Protein AF-A0A0G1CGK6-F1 (afdb_monomer_lite)

Sequence (193 aa):
MLIHFENWTSTLTQSMVVNFGFPRPEYVIKAFA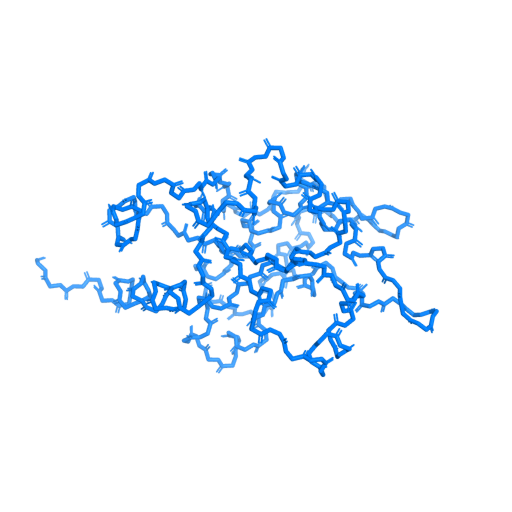HAHKRNDLPIETHPDLITIPIDDAPLRPSEWFYYGTREFYQGSELEESIRAYGLPDHANEIIRALFRFANDWSIGRQAMEAVHDNSWLITHPLQIIGGIARAQQDSRFIPDIQLNIFSSESLRKLRHAIDYTDARYLLPAREGGTIRSQIETSTNHPERM

pLDDT: mean 80.75, std 14.43, range [33.19, 96.44]

Organism: NCBI:txid1618436

Secondary structure (DSSP, 8-state):
-EEEEEE-GGG--HHHHHHTT----S--EEEEEE---TTSSSTTT-TT---EE---SPPPTT-EEE-TTS-EEEHHHHHHHHHTT---HHHHHHHHHHHHHHHHTTHHHHHHT-EETTEES-SSGGGGEESHHHHHH-GGGGGG-EEEE-SHHHHHHHTTT--TTSTTSSEEHHHHHHHHHHHHHHHS-----

Structure (mmCIF, N/CA/C/O backbone):
data_AF-A0A0G1CGK6-F1
#
_entry.id   AF-A0A0G1CGK6-F1
#
loop_
_atom_site.group_PDB
_atom_site.id
_atom_site.type_symbol
_atom_site.label_atom_id
_atom_site.label_alt_id
_atom_site.label_comp_id
_atom_site.label_asym_id
_atom_site.label_entity_id
_atom_site.label_seq_id
_atom_site.pdbx_PDB_ins_code
_atom_site.Cartn_x
_atom_site.Cartn_y
_atom_site.Cartn_z
_atom_site.occupancy
_atom_site.B_iso_or_equiv
_atom_site.auth_seq_id
_atom_site.auth_comp_id
_atom_site.auth_asym_id
_atom_site.auth_atom_id
_atom_site.pdbx_PDB_model_num
ATOM 1 N N . MET A 1 1 ? -7.027 -5.615 10.135 1.00 85.75 1 MET A N 1
ATOM 2 C CA . MET A 1 1 ? -7.579 -5.034 8.880 1.00 85.75 1 MET A CA 1
ATOM 3 C C . MET A 1 1 ? -7.760 -6.060 7.758 1.00 85.75 1 MET A C 1
ATOM 5 O O . MET A 1 1 ? -7.221 -7.158 7.847 1.00 85.75 1 MET A O 1
ATOM 9 N N . LEU A 1 2 ? -8.502 -5.703 6.701 1.00 87.44 2 LEU A N 1
ATOM 10 C CA . LEU A 1 2 ? -8.558 -6.442 5.430 1.00 87.44 2 LEU A CA 1
ATOM 11 C C . LEU A 1 2 ? -7.891 -5.639 4.308 1.00 87.44 2 LEU A C 1
ATOM 13 O O . LEU A 1 2 ? -8.125 -4.437 4.183 1.00 87.44 2 LEU A O 1
ATOM 17 N N . ILE A 1 3 ? -7.113 -6.318 3.467 1.00 89.19 3 ILE A N 1
ATOM 18 C CA . ILE A 1 3 ? -6.597 -5.793 2.201 1.00 89.19 3 ILE A CA 1
ATOM 19 C C . ILE A 1 3 ? -7.492 -6.277 1.065 1.00 89.19 3 ILE A C 1
ATOM 21 O O . ILE A 1 3 ? -7.703 -7.482 0.934 1.00 89.19 3 ILE A O 1
ATOM 25 N N . HIS A 1 4 ? -7.982 -5.359 0.236 1.00 88.88 4 HIS A N 1
ATOM 26 C CA . HIS A 1 4 ? -8.563 -5.682 -1.067 1.00 88.88 4 HIS A CA 1
ATOM 27 C C . HIS A 1 4 ? -7.715 -5.075 -2.187 1.00 88.88 4 HIS A C 1
ATOM 29 O O . HIS A 1 4 ? -6.816 -4.264 -1.944 1.00 88.88 4 HIS A O 1
ATOM 35 N N . PHE A 1 5 ? -8.016 -5.474 -3.420 1.00 90.50 5 PHE A N 1
ATOM 36 C CA . PHE A 1 5 ? -7.217 -5.133 -4.586 1.00 90.50 5 PHE A CA 1
ATOM 37 C C . PHE A 1 5 ? -8.074 -4.546 -5.697 1.00 90.50 5 PHE A C 1
ATOM 39 O O . PHE A 1 5 ? -9.188 -5.002 -5.964 1.00 90.50 5 PHE A O 1
ATOM 46 N N . GLU A 1 6 ? -7.510 -3.556 -6.377 1.00 90.56 6 GLU A N 1
ATOM 47 C CA . GLU A 1 6 ? -8.150 -2.882 -7.493 1.00 90.56 6 GLU A CA 1
ATOM 48 C C . GLU A 1 6 ? -7.288 -2.942 -8.747 1.00 90.56 6 GLU A C 1
ATOM 50 O O . GLU A 1 6 ? -6.075 -2.718 -8.693 1.00 90.56 6 GLU A O 1
ATOM 55 N N . ASN A 1 7 ? -7.924 -3.164 -9.896 1.00 89.44 7 ASN A N 1
ATOM 56 C CA . ASN A 1 7 ? -7.271 -3.076 -11.194 1.00 89.44 7 ASN A CA 1
ATOM 57 C C . ASN A 1 7 ? -7.324 -1.634 -11.724 1.00 89.44 7 ASN A C 1
ATOM 59 O O . ASN A 1 7 ? -8.390 -1.114 -12.066 1.00 89.44 7 ASN A O 1
ATOM 63 N N . TRP A 1 8 ? -6.153 -1.002 -11.818 1.00 88.44 8 TRP A N 1
ATOM 64 C CA . TRP A 1 8 ? -5.966 0.375 -12.288 1.00 88.44 8 TRP A CA 1
ATOM 65 C C . TRP A 1 8 ? -5.369 0.461 -13.695 1.00 88.44 8 TRP A C 1
ATOM 67 O O . TRP A 1 8 ? -5.192 1.561 -14.218 1.00 88.44 8 TRP A O 1
ATOM 77 N N . THR A 1 9 ? -5.103 -0.673 -14.338 1.00 85.31 9 THR A N 1
ATOM 78 C CA . THR A 1 9 ? -4.418 -0.759 -15.637 1.00 85.31 9 THR A CA 1
ATOM 79 C C . THR A 1 9 ? -5.040 0.153 -16.698 1.00 85.31 9 THR A C 1
ATOM 81 O O . THR A 1 9 ? -4.338 0.919 -17.350 1.00 85.31 9 THR A O 1
ATOM 84 N N . SER A 1 10 ? -6.369 0.144 -16.827 1.00 80.38 10 SER A N 1
ATOM 85 C CA . SER A 1 10 ? -7.101 0.938 -17.826 1.00 80.38 10 SER A CA 1
ATOM 86 C C . SER A 1 10 ? -7.230 2.429 -17.490 1.00 80.38 10 SER A C 1
ATOM 88 O O . SER A 1 10 ? -7.735 3.199 -18.305 1.00 80.38 10 SER A O 1
ATOM 90 N N . THR A 1 11 ? -6.799 2.851 -16.299 1.00 78.00 11 THR A N 1
ATOM 91 C CA . THR A 1 11 ? -6.930 4.242 -15.828 1.00 78.00 11 THR A CA 1
ATOM 92 C C . THR A 1 11 ? -5.654 5.060 -15.961 1.00 78.00 11 THR A C 1
ATOM 94 O O . THR A 1 11 ? -5.688 6.279 -15.801 1.00 78.00 11 THR A O 1
ATOM 97 N N . LEU A 1 12 ? -4.528 4.411 -16.260 1.00 72.06 12 LEU A N 1
ATOM 98 C CA . LEU A 1 12 ? -3.242 5.083 -16.363 1.00 72.06 12 LEU A CA 1
ATOM 99 C C . LEU A 1 12 ? -3.054 5.687 -17.749 1.00 72.06 12 LEU A C 1
ATOM 101 O O . LEU A 1 12 ? -3.101 5.001 -18.769 1.00 72.06 12 LEU A O 1
ATOM 105 N N . THR A 1 13 ? -2.776 6.986 -17.787 1.00 68.62 13 THR A N 1
ATOM 106 C CA . THR A 1 13 ? -2.274 7.632 -18.999 1.00 68.62 13 THR A CA 1
ATOM 107 C C . THR A 1 13 ? -0.792 7.316 -19.187 1.00 68.62 13 THR A C 1
ATOM 109 O O . THR A 1 13 ? -0.063 7.042 -18.233 1.00 68.62 13 THR A O 1
ATOM 112 N N . GLN A 1 14 ? -0.291 7.444 -20.416 1.00 61.72 14 GLN A N 1
ATOM 113 C CA . GLN A 1 14 ? 1.139 7.285 -20.689 1.00 61.72 14 GLN A CA 1
ATOM 114 C C . GLN A 1 14 ? 2.011 8.276 -19.894 1.00 61.72 14 GLN A C 1
ATOM 116 O O . GLN A 1 14 ? 3.123 7.936 -19.499 1.00 61.72 14 GLN A O 1
ATOM 121 N N . SER A 1 15 ? 1.496 9.473 -19.592 1.00 57.56 15 SER A N 1
ATOM 122 C CA . SER A 1 15 ? 2.172 10.440 -18.721 1.00 57.56 15 SER A CA 1
ATOM 123 C C . SER A 1 15 ? 2.243 9.983 -17.261 1.00 57.56 15 SER A C 1
ATOM 125 O O . SER A 1 15 ? 3.267 10.187 -16.621 1.00 57.56 15 SER A O 1
ATOM 127 N N . MET A 1 16 ? 1.208 9.318 -16.738 1.00 64.88 16 MET A N 1
ATOM 128 C CA . MET A 1 16 ? 1.247 8.712 -15.403 1.00 64.88 16 MET A CA 1
ATOM 129 C C . MET A 1 16 ? 2.263 7.569 -15.348 1.00 64.88 16 MET A C 1
ATOM 131 O O . MET A 1 16 ? 3.035 7.482 -14.402 1.00 64.88 16 MET A O 1
ATOM 135 N N . VAL A 1 17 ? 2.313 6.736 -16.388 1.00 61.56 17 VAL A N 1
ATOM 136 C CA . VAL A 1 17 ? 3.284 5.637 -16.495 1.00 61.56 17 VAL A CA 1
ATOM 137 C C . VAL A 1 17 ? 4.723 6.156 -16.394 1.00 61.56 17 VAL A C 1
ATOM 139 O O . VAL A 1 17 ? 5.512 5.619 -15.626 1.00 61.56 17 VAL A O 1
ATOM 142 N N . VAL A 1 18 ? 5.043 7.249 -17.089 1.00 60.00 18 VAL A N 1
ATOM 143 C CA . VAL A 1 18 ? 6.376 7.871 -17.037 1.00 60.00 18 VAL A CA 1
ATOM 144 C C . VAL A 1 18 ? 6.636 8.563 -15.695 1.00 60.00 18 VAL A C 1
ATOM 146 O O . VAL A 1 18 ? 7.656 8.305 -15.066 1.00 60.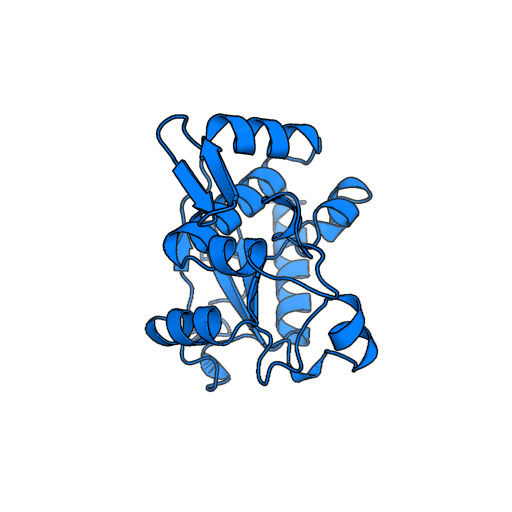00 18 VAL A O 1
ATOM 149 N N . ASN A 1 19 ? 5.709 9.398 -15.219 1.00 57.47 19 ASN A N 1
ATOM 150 C CA . ASN A 1 19 ? 5.923 10.217 -14.020 1.00 57.47 19 ASN A CA 1
ATOM 151 C C . ASN A 1 19 ? 6.002 9.401 -12.724 1.00 57.47 19 ASN A C 1
ATOM 153 O O . ASN A 1 19 ? 6.658 9.825 -11.778 1.00 57.47 19 ASN A O 1
ATOM 157 N N . PHE A 1 20 ? 5.338 8.246 -12.667 1.00 60.25 20 PHE A N 1
ATOM 158 C CA . PHE A 1 20 ? 5.403 7.341 -11.518 1.00 60.25 20 PHE A CA 1
ATOM 159 C C . PHE A 1 20 ? 6.470 6.250 -11.678 1.00 60.25 20 PHE A C 1
ATOM 161 O O . PHE A 1 20 ? 6.566 5.363 -10.832 1.00 60.25 20 PHE A O 1
ATOM 168 N N . GLY A 1 21 ? 7.271 6.303 -12.751 1.00 53.44 21 GLY A N 1
ATOM 169 C CA . GLY A 1 21 ? 8.334 5.335 -13.004 1.00 53.44 21 GLY A CA 1
ATOM 170 C C . GLY A 1 21 ? 7.815 3.919 -13.256 1.00 53.44 21 GLY A C 1
ATOM 171 O O . GLY A 1 21 ? 8.525 2.958 -12.983 1.00 53.44 21 GLY A O 1
ATOM 172 N N . PHE A 1 22 ? 6.584 3.769 -13.755 1.00 62.25 22 PHE A N 1
ATOM 173 C CA . PHE A 1 22 ? 6.032 2.476 -14.137 1.00 62.25 22 PHE A CA 1
ATOM 174 C C . PHE A 1 22 ? 6.642 2.060 -15.490 1.00 62.25 22 PHE A C 1
ATOM 176 O O . PHE A 1 22 ? 6.341 2.674 -16.515 1.00 62.25 22 PHE A O 1
ATOM 183 N N . PRO A 1 23 ? 7.486 1.020 -15.573 1.00 55.19 23 PRO A N 1
ATOM 184 C CA . PRO A 1 23 ? 8.021 0.568 -16.853 1.00 55.19 23 PRO A CA 1
ATOM 185 C C . PRO A 1 23 ? 6.928 -0.185 -17.624 1.00 55.19 23 PRO A C 1
ATOM 187 O O . PRO A 1 23 ? 6.826 -1.395 -17.489 1.00 55.19 23 PRO A O 1
ATOM 190 N N . ARG A 1 24 ? 6.061 0.533 -18.363 1.00 60.59 24 ARG A N 1
ATOM 191 C CA . ARG A 1 24 ? 4.926 -0.001 -19.163 1.00 60.59 24 ARG A CA 1
ATOM 192 C C . ARG A 1 24 ? 4.349 -1.335 -18.637 1.00 60.59 24 ARG A C 1
ATOM 194 O O . ARG A 1 24 ? 4.358 -2.326 -19.370 1.00 60.59 24 ARG A O 1
ATOM 201 N N . PRO A 1 25 ? 3.896 -1.401 -17.377 1.00 62.94 25 PRO A N 1
ATOM 202 C CA . PRO A 1 25 ? 3.436 -2.659 -16.822 1.00 62.94 25 PRO A CA 1
ATOM 203 C C . PRO A 1 25 ? 2.116 -3.054 -17.49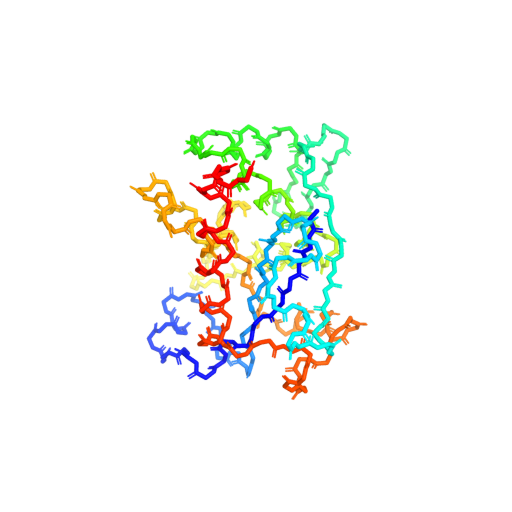1 1.00 62.94 25 PRO A C 1
ATOM 205 O O . PRO A 1 25 ? 1.221 -2.225 -17.655 1.00 62.94 25 PRO A O 1
ATOM 208 N N . GLU A 1 26 ? 1.997 -4.325 -17.875 1.00 70.06 26 GLU A N 1
ATOM 209 C CA . GLU A 1 26 ? 0.756 -4.882 -18.433 1.00 70.06 26 GLU A CA 1
ATOM 210 C C . GLU A 1 26 ? -0.401 -4.814 -17.430 1.00 70.06 26 GLU A C 1
ATOM 212 O O . GLU A 1 26 ? -1.557 -4.769 -17.837 1.00 70.06 26 GLU A O 1
ATOM 217 N N . TYR A 1 27 ? -0.081 -4.769 -16.130 1.00 79.75 27 TYR A N 1
ATOM 218 C CA . TYR A 1 27 ? -1.037 -4.627 -15.041 1.00 79.75 27 TYR A CA 1
ATOM 219 C C . TYR A 1 27 ? -0.542 -3.638 -13.991 1.00 79.75 27 TYR A C 1
ATOM 221 O O . TYR A 1 27 ? 0.610 -3.699 -13.562 1.00 79.75 27 TYR A O 1
ATOM 229 N N . VAL A 1 28 ? -1.439 -2.777 -13.512 1.00 86.38 28 VAL A N 1
ATOM 230 C CA . VAL A 1 28 ? -1.215 -1.996 -12.290 1.00 86.38 28 VAL A CA 1
ATOM 231 C C . VAL A 1 28 ? -2.321 -2.299 -11.310 1.00 86.38 28 VAL A C 1
ATOM 233 O O . VAL A 1 28 ? -3.478 -1.932 -11.521 1.00 86.38 28 VAL A O 1
ATOM 236 N N . ILE A 1 29 ? -1.940 -2.982 -10.237 1.00 89.25 29 ILE A N 1
ATOM 237 C CA . ILE A 1 29 ? -2.833 -3.347 -9.151 1.00 89.25 29 ILE A CA 1
ATOM 238 C C . ILE A 1 29 ? -2.547 -2.426 -7.975 1.00 89.25 29 ILE A C 1
ATOM 240 O O . ILE A 1 29 ? -1.390 -2.155 -7.652 1.00 89.25 29 ILE A O 1
ATOM 244 N N . LYS A 1 30 ? -3.596 -1.932 -7.328 1.00 91.81 30 LYS A N 1
ATOM 245 C CA . LYS A 1 30 ? -3.469 -1.191 -6.074 1.00 91.81 30 LYS A CA 1
ATOM 246 C C . LYS A 1 30 ? -4.074 -1.995 -4.941 1.00 91.81 30 LYS A C 1
ATOM 248 O O . LYS A 1 30 ? -5.158 -2.548 -5.102 1.00 91.81 30 LYS A O 1
ATOM 253 N N . ALA A 1 31 ? -3.368 -2.054 -3.822 1.00 92.38 31 ALA A N 1
ATOM 254 C CA . ALA A 1 31 ? -3.858 -2.658 -2.594 1.00 92.38 31 ALA A CA 1
ATOM 255 C C . ALA A 1 31 ? -4.310 -1.565 -1.622 1.00 92.38 31 ALA A C 1
ATOM 257 O O . ALA A 1 31 ? -3.583 -0.593 -1.394 1.00 92.38 31 ALA A O 1
ATOM 258 N N . PHE A 1 32 ? -5.491 -1.756 -1.043 1.00 92.12 32 PHE A N 1
ATOM 259 C CA . PHE A 1 32 ? -6.119 -0.833 -0.102 1.00 92.12 32 PHE A CA 1
ATOM 260 C C . PHE A 1 32 ? -6.483 -1.572 1.183 1.00 92.12 32 PHE A C 1
ATOM 262 O O . PHE A 1 32 ? -7.049 -2.668 1.133 1.00 92.12 32 PHE A O 1
ATOM 269 N N . ALA A 1 33 ? -6.184 -0.963 2.331 1.00 90.38 33 ALA A N 1
ATOM 270 C CA . ALA A 1 33 ? -6.542 -1.499 3.639 1.00 90.38 33 ALA A CA 1
ATOM 271 C C . ALA A 1 33 ? -7.804 -0.824 4.182 1.00 90.38 33 ALA A C 1
ATOM 273 O O . ALA A 1 33 ? -7.988 0.380 4.023 1.00 90.38 33 ALA A O 1
ATOM 274 N N . HIS A 1 34 ? -8.662 -1.594 4.846 1.00 83.75 34 HIS A N 1
ATOM 275 C CA . HIS A 1 34 ? -9.841 -1.070 5.529 1.00 83.75 34 HIS A CA 1
ATOM 276 C C . HIS A 1 34 ? -10.105 -1.819 6.839 1.00 83.75 34 HIS A C 1
ATOM 278 O O . HIS A 1 34 ? -9.746 -2.994 7.009 1.00 83.75 34 HIS A O 1
ATOM 284 N N . ALA A 1 35 ? -10.713 -1.103 7.788 1.00 71.62 35 ALA A N 1
ATOM 285 C CA . ALA A 1 35 ? -11.076 -1.639 9.089 1.00 71.62 35 ALA A CA 1
ATOM 286 C C . ALA A 1 35 ? -12.083 -2.784 8.932 1.00 71.62 35 ALA A C 1
ATOM 288 O O . ALA A 1 35 ? -12.976 -2.756 8.085 1.00 71.62 35 ALA A O 1
ATOM 289 N N . HIS A 1 36 ? -11.919 -3.816 9.756 1.00 61.28 36 HIS A N 1
ATOM 290 C CA . HIS A 1 36 ? -12.671 -5.062 9.671 1.00 61.28 36 HIS A CA 1
ATOM 291 C C . HIS A 1 36 ? -14.079 -4.883 10.261 1.00 61.28 36 HIS A C 1
ATOM 293 O O . HIS A 1 36 ? -14.424 -5.471 11.279 1.00 61.28 36 HIS A O 1
ATOM 299 N N . LYS A 1 37 ? -14.930 -4.091 9.611 1.00 55.38 37 LYS A N 1
ATOM 300 C CA . LYS A 1 37 ? -16.375 -4.256 9.739 1.00 55.38 37 LYS A CA 1
ATOM 301 C C . LYS A 1 37 ? -16.816 -5.028 8.514 1.00 55.38 37 LYS A C 1
ATOM 303 O O . LYS A 1 37 ? -17.091 -4.467 7.466 1.00 55.38 37 LYS A O 1
ATOM 308 N N . ARG A 1 38 ? -16.842 -6.354 8.653 1.00 44.50 38 ARG A N 1
ATOM 309 C CA . ARG A 1 38 ? -17.265 -7.309 7.612 1.00 44.50 38 ARG A CA 1
ATOM 310 C C . ARG A 1 38 ? -18.657 -6.992 7.021 1.00 44.50 38 ARG A C 1
ATOM 312 O O . ARG A 1 38 ? -18.989 -7.544 5.984 1.00 44.50 38 ARG A O 1
ATOM 319 N N . ASN A 1 39 ? -19.413 -6.098 7.668 1.00 46.72 39 ASN A N 1
ATOM 320 C CA . ASN A 1 39 ? -20.772 -5.691 7.322 1.00 46.72 39 ASN A CA 1
ATOM 321 C C . ASN A 1 39 ? -20.873 -4.289 6.686 1.00 46.72 39 ASN A C 1
ATOM 323 O O . ASN A 1 39 ? -21.963 -3.903 6.283 1.00 46.72 39 ASN A O 1
ATOM 327 N N . ASP A 1 40 ? -19.779 -3.530 6.560 1.00 48.75 40 ASP A N 1
ATOM 328 C CA . ASP A 1 40 ? -19.826 -2.186 5.968 1.00 48.75 40 ASP A CA 1
ATOM 329 C C . ASP A 1 40 ? -19.416 -2.241 4.484 1.00 48.75 40 ASP A C 1
ATOM 331 O O . ASP A 1 40 ? -18.355 -1.758 4.111 1.00 48.75 40 ASP A O 1
ATOM 335 N N . LEU A 1 41 ? -20.306 -2.829 3.664 1.00 53.00 41 LEU A N 1
ATOM 336 C CA . LEU A 1 41 ? -20.797 -2.306 2.366 1.00 53.00 41 LEU A CA 1
ATOM 337 C C . LEU A 1 41 ? -20.196 -2.646 0.964 1.00 53.00 41 LEU A C 1
ATOM 339 O O . LEU A 1 41 ? -20.800 -2.173 0.004 1.00 53.00 41 LEU A O 1
ATOM 343 N N . PRO A 1 42 ? -19.164 -3.500 0.731 1.00 51.06 42 PRO A N 1
ATOM 344 C CA . PRO A 1 42 ? -18.911 -3.981 -0.654 1.00 51.06 42 PRO A CA 1
ATOM 345 C C . PRO A 1 42 ? -18.640 -5.480 -0.846 1.00 51.06 42 PRO A C 1
ATOM 347 O O . PRO A 1 42 ? -18.753 -5.979 -1.963 1.00 51.06 42 PRO A O 1
ATOM 350 N N . ILE A 1 43 ? -18.282 -6.227 0.204 1.00 53.38 43 ILE A N 1
ATOM 351 C CA . ILE A 1 43 ? -18.000 -7.673 0.073 1.00 53.38 43 ILE A CA 1
ATOM 352 C C . ILE A 1 43 ? -19.297 -8.454 -0.199 1.00 53.38 43 ILE A C 1
ATOM 354 O O . ILE A 1 43 ? -19.275 -9.487 -0.857 1.00 53.38 43 ILE A O 1
ATOM 358 N N . GLU A 1 44 ? -20.449 -7.943 0.244 1.00 53.25 44 GLU A N 1
ATOM 359 C CA . GLU A 1 44 ? -21.745 -8.571 -0.041 1.00 53.25 44 GLU A CA 1
ATOM 360 C C . GLU A 1 44 ? -22.160 -8.442 -1.517 1.00 53.25 44 GLU A C 1
ATOM 362 O O . GLU A 1 44 ? -22.771 -9.364 -2.055 1.00 53.25 44 GLU A O 1
ATOM 367 N N . THR A 1 45 ? -21.811 -7.340 -2.198 1.00 61.12 45 THR A N 1
ATOM 368 C CA . THR A 1 45 ? -22.105 -7.145 -3.633 1.00 61.12 45 THR A CA 1
ATOM 369 C C . THR A 1 45 ? -21.058 -7.778 -4.546 1.00 61.12 45 THR A C 1
ATOM 371 O O . THR A 1 45 ? -21.362 -8.084 -5.699 1.00 61.12 45 THR A O 1
ATOM 374 N N . HIS A 1 46 ? -19.853 -8.031 -4.028 1.00 70.12 46 HIS A N 1
ATOM 375 C CA . HIS A 1 46 ? -18.786 -8.768 -4.704 1.00 70.12 46 HIS A CA 1
ATOM 376 C C . HIS A 1 46 ? -18.374 -9.985 -3.866 1.00 70.12 46 HIS A C 1
ATOM 378 O O . HIS A 1 46 ? -17.291 -9.984 -3.277 1.00 70.12 46 HIS A O 1
ATOM 384 N N . PRO A 1 47 ? -19.210 -11.039 -3.809 1.00 66.75 47 PRO A N 1
ATOM 385 C CA . PRO A 1 47 ? -18.951 -12.212 -2.970 1.00 66.75 47 PRO A CA 1
ATOM 386 C C . PRO A 1 47 ? -17.675 -12.969 -3.365 1.00 66.75 47 PRO A C 1
ATOM 388 O O . PRO A 1 47 ? -17.095 -13.670 -2.539 1.00 66.75 47 PRO A O 1
ATOM 391 N N . ASP A 1 48 ? -17.228 -12.800 -4.611 1.00 74.88 48 ASP A N 1
ATOM 392 C CA . ASP A 1 48 ? -15.997 -13.392 -5.132 1.00 74.88 48 ASP A CA 1
ATOM 393 C C . ASP A 1 48 ? -14.753 -12.516 -4.876 1.00 74.88 48 ASP A C 1
ATOM 395 O O . ASP A 1 48 ? -13.639 -12.939 -5.184 1.00 74.88 48 ASP A O 1
ATOM 399 N N . LEU A 1 49 ? -14.897 -11.308 -4.309 1.00 77.88 49 LEU A N 1
ATOM 400 C CA . LEU A 1 49 ? -13.764 -10.419 -4.052 1.00 77.88 49 LEU A CA 1
ATOM 401 C C . LEU A 1 49 ? -12.819 -11.048 -3.025 1.00 77.88 49 LEU A C 1
ATOM 403 O O . LEU A 1 49 ? -13.180 -11.278 -1.867 1.00 77.88 49 LEU A O 1
ATOM 407 N N . ILE A 1 50 ? -11.571 -11.271 -3.429 1.00 81.81 50 ILE A N 1
ATOM 408 C CA . ILE A 1 50 ? -10.564 -11.812 -2.522 1.00 81.81 50 ILE A CA 1
ATOM 409 C C . ILE A 1 50 ? -10.058 -10.703 -1.603 1.00 81.81 50 ILE A C 1
ATOM 411 O O . ILE A 1 50 ? -9.625 -9.638 -2.049 1.00 81.81 50 ILE A O 1
ATOM 415 N N . THR A 1 51 ? -10.073 -10.988 -0.303 1.00 85.44 51 THR A N 1
ATOM 416 C CA . THR A 1 51 ? -9.492 -10.125 0.726 1.00 85.44 51 THR A CA 1
ATOM 417 C C . THR A 1 51 ? -8.451 -10.883 1.536 1.00 85.44 51 THR A C 1
ATOM 419 O O . THR A 1 51 ? -8.563 -12.093 1.741 1.00 85.44 51 THR A O 1
ATOM 422 N N . ILE A 1 52 ? -7.419 -10.173 1.991 1.00 87.19 52 ILE A N 1
ATOM 423 C CA . ILE A 1 52 ? -6.340 -10.744 2.803 1.00 87.19 52 ILE A CA 1
ATOM 424 C C . ILE A 1 52 ? -6.363 -10.084 4.185 1.00 87.19 52 ILE A C 1
ATOM 426 O O . ILE A 1 52 ? -6.212 -8.862 4.267 1.00 87.19 52 ILE A O 1
ATOM 430 N N . PRO A 1 53 ? -6.551 -10.846 5.278 1.00 88.88 53 PRO A N 1
ATOM 431 C CA . PRO A 1 53 ? -6.466 -10.295 6.622 1.00 88.88 53 PRO A CA 1
ATOM 432 C C . PRO A 1 53 ? -5.015 -9.955 6.963 1.00 88.88 53 PRO A C 1
ATOM 434 O O . PRO A 1 53 ? -4.114 -10.764 6.753 1.00 88.88 53 PRO A O 1
ATOM 437 N N . ILE A 1 54 ? -4.801 -8.759 7.506 1.00 91.00 54 ILE A N 1
ATOM 438 C CA . ILE A 1 54 ? -3.492 -8.257 7.929 1.00 91.00 54 ILE A CA 1
ATOM 439 C C . ILE A 1 54 ? -3.639 -7.526 9.265 1.00 91.00 54 ILE A C 1
ATOM 441 O O . ILE A 1 54 ? -4.639 -6.847 9.501 1.00 91.00 54 ILE A O 1
ATOM 445 N N . ASP A 1 55 ? -2.641 -7.666 10.133 1.00 91.19 55 ASP A N 1
ATOM 446 C CA . ASP A 1 55 ? -2.554 -6.951 11.407 1.00 91.19 55 ASP A CA 1
ATOM 447 C C . ASP A 1 55 ? -2.300 -5.446 11.195 1.00 91.19 55 ASP A C 1
ATOM 449 O O . ASP A 1 55 ? -1.431 -5.048 10.418 1.00 91.19 55 ASP A O 1
ATOM 453 N N . ASP A 1 56 ? -3.034 -4.607 11.914 1.00 91.75 56 ASP A N 1
ATOM 454 C CA . ASP A 1 56 ? -2.970 -3.142 11.909 1.00 91.75 56 ASP A CA 1
ATOM 455 C C . ASP A 1 56 ? -2.452 -2.548 13.232 1.00 91.75 56 ASP A C 1
ATOM 457 O O . ASP A 1 56 ? -2.304 -1.328 13.356 1.00 91.75 56 ASP A O 1
ATOM 461 N N . ALA A 1 57 ? -2.087 -3.401 14.199 1.00 94.69 57 ALA A N 1
ATOM 462 C CA . ALA A 1 57 ? -1.476 -2.981 15.457 1.00 94.69 57 ALA A CA 1
ATOM 463 C C . ALA A 1 57 ? -0.168 -2.194 15.228 1.00 94.69 57 ALA A C 1
ATOM 465 O O . ALA A 1 57 ? 0.500 -2.409 14.210 1.00 94.69 57 ALA A O 1
ATOM 466 N N . PRO A 1 58 ? 0.255 -1.323 16.166 1.00 96.44 58 PRO A N 1
ATOM 467 C CA . PRO A 1 58 ? 1.541 -0.627 16.084 1.00 96.44 58 PRO A CA 1
ATOM 468 C C . PRO A 1 58 ? 2.710 -1.560 15.749 1.00 96.44 58 PRO A C 1
ATOM 470 O O . PRO A 1 58 ? 2.751 -2.700 16.222 1.00 96.44 58 PRO A O 1
ATOM 473 N N . LEU A 1 59 ? 3.655 -1.088 14.931 1.00 95.88 59 LEU A N 1
ATOM 474 C CA . LEU A 1 59 ? 4.812 -1.902 14.556 1.00 95.88 59 LEU A CA 1
ATOM 475 C C . LEU A 1 59 ? 5.712 -2.130 15.775 1.00 95.88 59 LEU A C 1
ATOM 477 O O . LEU A 1 59 ? 6.053 -1.204 16.516 1.00 95.88 59 LEU A O 1
ATOM 481 N N . ARG A 1 60 ? 6.094 -3.386 16.000 1.00 94.12 60 ARG A N 1
ATOM 482 C CA . ARG A 1 60 ? 6.872 -3.784 17.176 1.00 94.12 60 ARG A CA 1
ATOM 483 C C . ARG A 1 60 ? 8.371 -3.608 16.930 1.00 94.12 60 ARG A C 1
ATOM 485 O O . ARG A 1 60 ? 8.833 -3.848 15.817 1.00 94.12 60 ARG A O 1
ATOM 492 N N . PRO A 1 61 ? 9.175 -3.346 17.975 1.00 94.06 61 PRO A N 1
ATOM 493 C CA . PRO A 1 61 ? 10.636 -3.340 17.857 1.00 94.06 61 PRO A CA 1
ATOM 494 C C . PRO A 1 61 ? 11.221 -4.673 17.362 1.00 94.06 61 PRO A C 1
ATOM 496 O O . PRO A 1 61 ? 12.321 -4.711 16.827 1.00 94.06 61 PRO A O 1
ATOM 499 N N . SER A 1 62 ? 10.512 -5.787 17.550 1.00 94.00 62 SER A N 1
ATOM 500 C CA . SER A 1 62 ? 10.934 -7.099 17.050 1.00 94.00 62 SER A CA 1
ATOM 501 C C . SER A 1 62 ? 10.659 -7.314 15.559 1.00 94.00 62 SER A C 1
ATOM 503 O O . SER A 1 62 ? 11.140 -8.297 15.001 1.00 94.00 62 SER A O 1
ATOM 505 N N . GLU A 1 63 ? 9.844 -6.465 14.926 1.00 92.94 63 GLU A N 1
ATOM 506 C CA . GLU A 1 63 ? 9.554 -6.547 13.493 1.00 92.94 63 GLU A CA 1
ATOM 507 C C . GLU A 1 63 ? 10.697 -5.907 12.697 1.00 92.94 63 GLU A C 1
ATOM 509 O O . GLU A 1 63 ? 11.164 -4.818 13.030 1.00 92.94 63 GLU A O 1
ATOM 514 N N . TRP A 1 64 ? 11.135 -6.591 11.639 1.00 91.06 64 TRP A N 1
ATOM 515 C CA . TRP A 1 64 ? 12.196 -6.130 10.746 1.00 91.06 64 TRP A CA 1
ATOM 516 C C . TRP A 1 64 ? 11.690 -6.092 9.312 1.00 91.06 64 TRP A C 1
ATOM 518 O O . TRP A 1 64 ? 11.146 -7.075 8.803 1.00 91.06 64 TRP A O 1
ATOM 528 N N . PHE A 1 65 ? 11.910 -4.956 8.662 1.00 90.69 65 PHE A N 1
ATOM 529 C CA . PHE A 1 65 ? 11.505 -4.705 7.288 1.00 90.69 65 PHE A CA 1
ATOM 530 C C . PHE A 1 65 ? 12.748 -4.677 6.409 1.00 90.69 65 PHE A C 1
ATOM 532 O O . PHE A 1 65 ? 13.599 -3.793 6.540 1.00 90.69 65 PHE A O 1
ATOM 539 N N . TYR A 1 66 ? 12.874 -5.683 5.545 1.00 87.06 66 TYR A N 1
ATOM 540 C CA . TYR A 1 66 ? 14.086 -5.918 4.766 1.00 87.06 66 TYR A CA 1
ATOM 541 C C . TYR A 1 66 ? 13.934 -5.423 3.328 1.00 87.06 66 TYR A C 1
ATOM 543 O O . TYR A 1 66 ? 13.152 -5.971 2.548 1.00 87.06 66 TYR A O 1
ATOM 551 N N . TYR A 1 67 ? 14.747 -4.437 2.948 1.00 86.81 67 TYR A N 1
ATOM 552 C CA . TYR A 1 67 ? 14.729 -3.830 1.615 1.00 86.81 67 TYR A CA 1
ATOM 553 C C . TYR A 1 67 ? 15.989 -4.165 0.809 1.00 86.81 67 TYR A C 1
ATOM 555 O O . TYR A 1 67 ? 16.540 -3.331 0.089 1.00 86.81 67 TYR A O 1
ATOM 563 N N . GLY A 1 68 ? 16.443 -5.418 0.917 1.00 80.19 68 GLY A N 1
ATOM 564 C CA . GLY A 1 68 ? 17.535 -5.934 0.098 1.00 80.19 68 GLY A CA 1
ATOM 565 C C . GLY A 1 68 ? 18.904 -5.427 0.540 1.00 80.19 68 GLY A C 1
ATOM 566 O O . GLY A 1 68 ? 19.230 -5.399 1.724 1.00 80.19 68 GLY A O 1
ATOM 567 N N . THR A 1 69 ? 19.726 -5.038 -0.432 1.00 77.44 69 THR A N 1
ATOM 568 C CA . THR A 1 69 ? 21.092 -4.540 -0.197 1.00 77.44 69 THR A CA 1
ATOM 569 C C . THR A 1 69 ? 21.140 -3.083 0.254 1.00 77.44 69 THR A C 1
ATOM 571 O O . THR A 1 69 ? 22.230 -2.558 0.457 1.00 77.44 69 THR A O 1
ATOM 574 N N . ARG A 1 70 ? 19.988 -2.406 0.340 1.00 77.00 70 ARG A N 1
ATOM 575 C CA . ARG A 1 70 ? 19.930 -0.980 0.655 1.00 77.00 70 ARG A CA 1
ATOM 576 C C . ARG A 1 70 ? 19.958 -0.743 2.152 1.00 77.00 70 ARG A C 1
ATOM 578 O O . ARG A 1 70 ? 20.897 -0.137 2.651 1.00 77.00 70 ARG A O 1
ATOM 585 N N . GLU A 1 71 ? 18.928 -1.212 2.844 1.00 81.50 71 GLU A N 1
ATOM 586 C CA . GLU A 1 71 ? 18.717 -0.891 4.250 1.00 81.50 71 GLU A CA 1
ATOM 587 C C . GLU A 1 71 ? 17.722 -1.867 4.885 1.00 81.50 71 GLU A C 1
ATOM 589 O O . GLU A 1 71 ? 16.929 -2.531 4.202 1.00 81.50 71 GLU A O 1
ATOM 594 N N . PHE A 1 72 ? 17.772 -1.946 6.206 1.00 88.12 72 PHE A N 1
ATOM 595 C CA . PHE A 1 72 ? 16.784 -2.615 7.034 1.00 88.12 72 PHE A CA 1
ATOM 596 C C . PHE A 1 72 ? 16.205 -1.582 7.989 1.00 88.12 72 PHE A C 1
ATOM 598 O O . PHE A 1 72 ? 16.934 -0.732 8.487 1.00 88.12 72 PHE A O 1
ATOM 605 N N . TYR A 1 73 ? 14.905 -1.671 8.237 1.00 91.50 73 TYR A N 1
ATOM 606 C CA . TYR A 1 73 ? 14.231 -0.789 9.180 1.00 91.50 73 TYR A CA 1
ATOM 607 C C . TYR A 1 73 ? 13.636 -1.625 10.298 1.00 91.50 73 TYR A C 1
ATOM 609 O O . TYR A 1 73 ? 12.968 -2.638 10.049 1.00 91.50 73 TYR A O 1
ATOM 617 N N . GLN A 1 74 ? 13.869 -1.193 11.529 1.00 94.25 74 GLN A N 1
ATOM 618 C CA . GLN A 1 74 ? 13.195 -1.751 12.685 1.00 94.25 74 GLN A CA 1
ATOM 619 C C . GLN A 1 74 ? 11.760 -1.213 12.743 1.00 94.25 74 GLN A C 1
ATOM 621 O O . GLN A 1 74 ? 11.490 -0.064 12.386 1.00 94.25 74 GLN A O 1
ATOM 626 N N . GLY A 1 75 ? 10.818 -2.024 13.226 1.00 94.50 75 GLY A N 1
ATOM 627 C CA . GLY A 1 75 ? 9.415 -1.617 13.320 1.00 94.50 75 GLY A CA 1
ATOM 628 C C . GLY A 1 75 ? 9.213 -0.330 14.126 1.00 94.50 75 GLY A C 1
ATOM 629 O O . GLY A 1 75 ? 8.388 0.492 13.747 1.00 94.50 75 GLY A O 1
ATOM 630 N N . SER A 1 76 ? 10.016 -0.092 15.167 1.00 94.69 76 SER A N 1
ATOM 631 C CA . SER A 1 76 ? 9.976 1.153 15.946 1.00 94.69 76 SER A CA 1
ATOM 632 C C . SER A 1 76 ? 10.356 2.400 15.140 1.00 94.69 76 SER A C 1
ATOM 634 O O . SER A 1 76 ? 9.717 3.433 15.310 1.00 94.69 76 SER A O 1
ATOM 636 N N . GLU A 1 77 ? 11.348 2.309 14.251 1.00 94.25 77 GLU A N 1
ATOM 637 C CA . GLU A 1 77 ? 11.796 3.433 13.411 1.00 94.25 77 GLU A CA 1
ATOM 638 C C . GLU A 1 77 ? 10.722 3.800 12.379 1.00 94.25 77 GLU A C 1
ATOM 640 O O . GLU A 1 77 ? 10.418 4.975 12.149 1.00 94.25 77 GLU A O 1
ATOM 645 N N . LEU A 1 78 ? 10.091 2.783 11.784 1.00 93.81 78 LEU A N 1
ATOM 646 C CA . LEU A 1 78 ? 8.966 2.993 10.876 1.00 93.81 78 LEU A CA 1
ATOM 647 C C . LEU A 1 78 ? 7.744 3.536 11.612 1.00 93.81 78 LEU A C 1
ATOM 649 O O . LEU A 1 78 ? 7.089 4.432 11.095 1.00 93.81 78 LEU A O 1
ATOM 653 N N . GLU A 1 79 ? 7.443 3.042 12.812 1.00 96.12 79 GLU A N 1
ATOM 654 C CA . GLU A 1 79 ? 6.332 3.540 13.626 1.00 96.12 79 GLU A CA 1
ATOM 655 C C . GLU A 1 79 ? 6.522 5.016 14.002 1.00 96.12 79 GLU A C 1
ATOM 657 O O . GLU A 1 79 ? 5.572 5.795 13.918 1.00 96.12 79 GLU A O 1
ATOM 662 N N . GLU A 1 80 ? 7.741 5.427 14.361 1.00 95.31 80 GLU A N 1
ATOM 663 C CA . GLU A 1 80 ? 8.073 6.836 14.586 1.00 95.31 80 GLU A CA 1
ATOM 664 C C . GLU A 1 80 ? 7.867 7.663 13.313 1.00 95.31 80 GLU A C 1
ATOM 666 O O . GLU A 1 80 ? 7.196 8.697 13.344 1.00 95.31 80 GLU A O 1
ATOM 671 N N . SER A 1 81 ? 8.351 7.161 12.175 1.00 94.12 81 SER A N 1
ATOM 672 C CA . SER A 1 81 ? 8.203 7.835 10.884 1.00 94.12 81 SER A CA 1
ATOM 673 C C . SER A 1 81 ? 6.735 7.960 10.449 1.00 94.12 81 SER A C 1
ATOM 675 O O . SER A 1 81 ? 6.344 8.981 9.888 1.00 94.12 81 SER A O 1
ATOM 677 N N . ILE A 1 82 ? 5.901 6.952 10.729 1.00 94.31 82 ILE A N 1
ATOM 678 C CA . ILE A 1 82 ? 4.45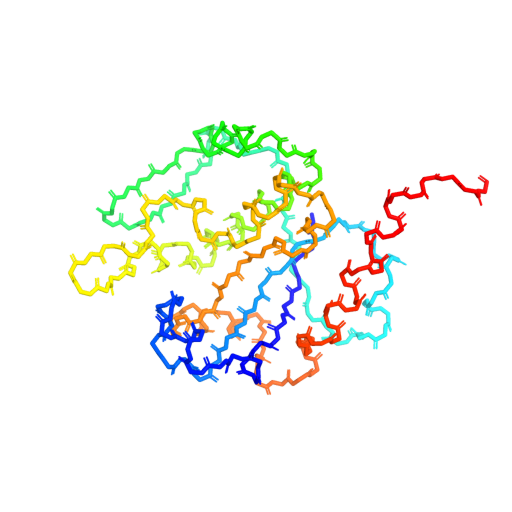1 6.988 10.484 1.00 94.31 82 ILE A CA 1
ATOM 679 C C . ILE A 1 82 ? 3.808 8.087 11.337 1.00 94.31 82 ILE A C 1
ATOM 681 O O . ILE A 1 82 ? 3.085 8.935 10.815 1.00 94.31 82 ILE A O 1
ATOM 685 N N . ARG A 1 83 ? 4.109 8.118 12.641 1.00 94.56 83 ARG A N 1
ATOM 686 C CA . ARG A 1 83 ? 3.551 9.112 13.572 1.00 94.56 83 ARG A CA 1
ATOM 687 C C . ARG A 1 83 ? 3.991 10.536 13.254 1.00 94.56 83 ARG A C 1
ATOM 689 O O . ARG A 1 83 ? 3.213 11.463 13.466 1.00 94.56 83 ARG A O 1
ATOM 696 N N . ALA A 1 84 ? 5.197 10.715 12.718 1.00 94.38 84 ALA A N 1
ATOM 697 C CA . ALA A 1 84 ? 5.725 12.022 12.335 1.00 94.38 84 ALA A CA 1
ATOM 698 C C . ALA A 1 84 ? 4.865 12.739 11.276 1.00 94.38 84 ALA A C 1
ATOM 700 O O . ALA A 1 84 ? 4.913 13.965 11.182 1.00 94.38 84 ALA A O 1
ATOM 701 N N . TYR A 1 85 ? 4.033 12.013 10.518 1.00 90.94 85 TYR A N 1
ATOM 702 C CA . TYR A 1 85 ? 3.087 12.629 9.588 1.00 90.94 85 TYR A CA 1
ATOM 703 C C . TYR A 1 85 ? 1.879 13.294 10.264 1.00 90.94 85 TYR A C 1
ATOM 705 O O . TYR A 1 85 ? 1.168 14.045 9.595 1.00 90.94 85 TYR A O 1
ATOM 713 N N . GLY A 1 86 ? 1.630 13.045 11.554 1.00 93.06 86 GLY A N 1
ATOM 714 C CA . GLY A 1 86 ? 0.522 13.663 12.290 1.00 93.06 86 GLY A CA 1
ATOM 715 C C . GLY A 1 86 ? -0.865 13.278 11.763 1.00 93.06 86 GLY A C 1
ATOM 716 O O . GLY A 1 86 ? -1.806 14.060 11.881 1.00 93.06 86 GLY A O 1
ATOM 717 N N . LEU A 1 87 ? -0.988 12.102 11.144 1.00 92.44 87 LEU A N 1
ATOM 718 C CA . LEU A 1 87 ? -2.257 11.590 10.634 1.00 92.44 87 LEU A CA 1
ATOM 719 C C . LEU A 1 87 ? -3.131 11.023 11.769 1.00 92.44 87 LEU A C 1
ATOM 721 O O . LEU A 1 87 ? -2.589 10.553 12.775 1.00 92.44 87 LEU A O 1
ATOM 725 N N . PRO A 1 88 ? -4.469 10.999 11.603 1.00 91.12 88 PRO A N 1
ATOM 726 C CA . PRO A 1 88 ? -5.371 10.318 12.531 1.00 91.12 88 PRO A CA 1
ATOM 727 C C . PRO A 1 88 ? -5.044 8.824 12.692 1.00 91.12 88 PRO A C 1
ATOM 729 O O . PRO A 1 88 ? -4.533 8.192 11.766 1.00 91.12 88 PRO A O 1
ATOM 732 N N . ASP A 1 89 ? -5.416 8.232 13.830 1.00 90.31 89 ASP A N 1
ATOM 733 C CA . ASP A 1 89 ? -5.064 6.843 14.170 1.00 90.31 89 ASP A CA 1
ATOM 734 C C . ASP A 1 89 ? -5.474 5.817 13.107 1.00 90.31 89 ASP A C 1
ATOM 736 O O . ASP A 1 89 ? -4.667 4.966 12.740 1.00 90.31 89 ASP A O 1
ATOM 740 N N . HIS A 1 90 ? -6.670 5.951 12.532 1.00 88.50 90 HIS A N 1
ATOM 741 C CA . HIS A 1 90 ? -7.146 5.038 11.490 1.00 88.50 90 HIS A CA 1
ATOM 742 C C . HIS A 1 90 ? -6.292 5.083 10.207 1.00 88.50 90 HIS A C 1
ATOM 744 O O . HIS A 1 90 ? -6.121 4.067 9.537 1.00 88.50 90 HIS A O 1
ATOM 750 N N . ALA A 1 91 ? -5.709 6.233 9.856 1.00 91.56 91 ALA A N 1
ATOM 751 C CA . ALA A 1 91 ? -4.777 6.317 8.733 1.00 91.56 91 ALA A CA 1
ATOM 752 C C . ALA A 1 91 ? -3.446 5.630 9.072 1.00 91.56 91 ALA A C 1
ATOM 754 O O . ALA A 1 91 ? -2.868 4.949 8.226 1.00 91.56 91 ALA A O 1
ATOM 755 N N . ASN A 1 92 ? -2.988 5.748 10.322 1.00 93.81 92 ASN A N 1
ATOM 756 C CA . ASN A 1 92 ? -1.799 5.040 10.795 1.00 93.81 92 ASN A CA 1
ATOM 757 C C . ASN A 1 92 ? -2.017 3.515 10.766 1.00 93.81 92 ASN A C 1
ATOM 759 O O . ASN A 1 92 ? -1.131 2.786 10.329 1.00 93.81 92 ASN A O 1
ATOM 763 N N . GLU A 1 93 ? -3.200 3.030 11.153 1.00 93.88 93 GLU A N 1
ATOM 764 C CA . GLU A 1 93 ? -3.613 1.621 11.028 1.00 93.88 93 GLU A CA 1
ATOM 765 C C . GLU A 1 93 ? -3.553 1.126 9.573 1.00 93.88 93 GLU A C 1
ATOM 767 O O . GLU A 1 93 ? -2.934 0.093 9.302 1.00 93.88 93 GLU A O 1
ATOM 772 N N . ILE A 1 94 ? -4.099 1.899 8.622 1.00 93.81 94 ILE A N 1
ATOM 773 C CA . ILE A 1 94 ? -4.021 1.601 7.179 1.00 93.81 94 ILE A CA 1
ATOM 7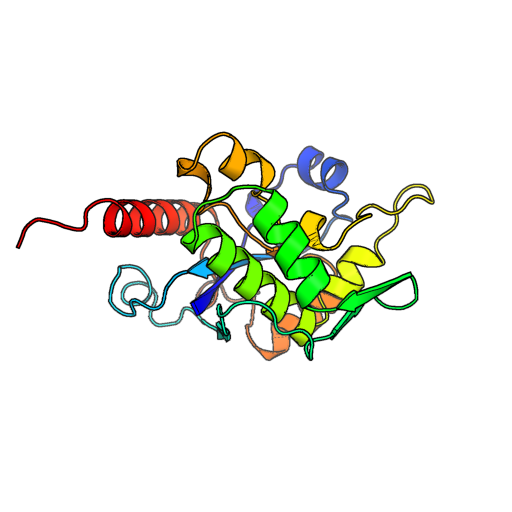74 C C . ILE A 1 94 ? -2.561 1.473 6.732 1.00 93.81 94 ILE A C 1
ATOM 776 O O . ILE A 1 94 ? -2.192 0.489 6.088 1.00 93.81 94 ILE A O 1
ATOM 780 N N . ILE A 1 95 ? -1.714 2.446 7.082 1.00 95.06 95 ILE A N 1
ATOM 781 C CA . ILE A 1 95 ? -0.303 2.459 6.675 1.00 95.06 95 ILE A CA 1
ATOM 782 C C . ILE A 1 95 ? 0.443 1.246 7.253 1.00 95.06 95 ILE A C 1
ATOM 784 O O . ILE A 1 95 ? 1.188 0.587 6.524 1.00 95.06 95 ILE A O 1
ATOM 788 N N . ARG A 1 96 ? 0.217 0.901 8.528 1.00 95.38 96 ARG A N 1
ATOM 789 C CA . ARG A 1 96 ? 0.815 -0.284 9.174 1.00 95.38 96 ARG A CA 1
ATOM 790 C C . ARG A 1 96 ? 0.414 -1.574 8.462 1.00 95.38 96 ARG A C 1
ATOM 792 O O . ARG A 1 96 ? 1.281 -2.398 8.161 1.00 95.38 96 ARG A O 1
ATOM 799 N N . ALA A 1 97 ? -0.872 -1.730 8.146 1.00 94.81 97 ALA A N 1
ATOM 800 C CA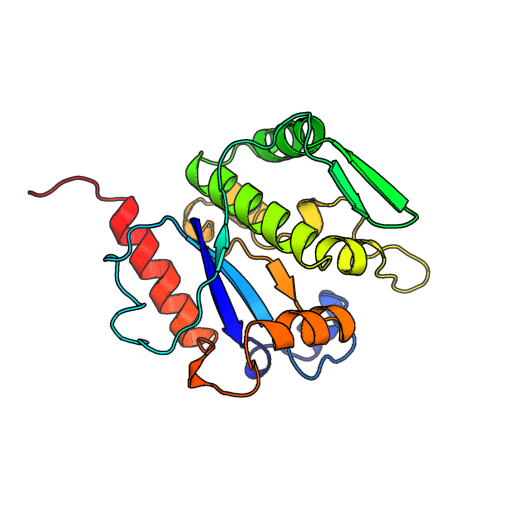 . ALA A 1 97 ? -1.367 -2.901 7.432 1.00 94.81 97 ALA A CA 1
ATOM 801 C C . ALA A 1 97 ? -0.735 -3.018 6.035 1.00 94.81 97 ALA A C 1
ATOM 803 O O . ALA A 1 97 ? -0.251 -4.084 5.650 1.00 94.81 97 ALA A O 1
ATOM 804 N N . LEU A 1 98 ? -0.658 -1.913 5.289 1.00 95.25 98 LEU A N 1
ATOM 805 C CA . LEU A 1 98 ? -0.023 -1.908 3.971 1.00 95.25 98 LEU A CA 1
ATOM 806 C C . LEU A 1 98 ? 1.477 -2.223 4.042 1.00 95.25 98 LEU A C 1
ATOM 808 O O . LEU A 1 98 ? 1.985 -2.914 3.160 1.00 95.25 98 LEU A O 1
ATOM 812 N N . PHE A 1 99 ? 2.184 -1.785 5.088 1.00 92.62 99 PHE A N 1
ATOM 813 C CA . PHE A 1 99 ? 3.589 -2.144 5.288 1.00 92.62 99 PHE A CA 1
ATOM 814 C C . PHE A 1 99 ? 3.795 -3.628 5.544 1.00 92.62 99 PHE A C 1
ATOM 816 O O . PHE A 1 99 ? 4.662 -4.235 4.913 1.00 92.62 99 PHE A O 1
ATOM 823 N N . ARG A 1 100 ? 3.012 -4.221 6.451 1.00 93.12 100 ARG A N 1
ATOM 824 C CA . ARG A 1 100 ? 3.098 -5.661 6.727 1.00 93.12 100 ARG A CA 1
ATOM 825 C C . ARG A 1 100 ? 2.806 -6.464 5.472 1.00 93.12 100 ARG A C 1
ATOM 827 O O . ARG A 1 100 ? 3.606 -7.313 5.092 1.00 93.12 100 ARG A O 1
ATOM 834 N N . PHE A 1 101 ? 1.750 -6.090 4.750 1.00 93.38 101 PHE A N 1
ATOM 835 C CA . PHE A 1 101 ? 1.445 -6.686 3.458 1.00 93.38 101 PHE A CA 1
ATOM 836 C C . PHE A 1 101 ? 2.615 -6.544 2.466 1.00 93.38 101 PHE A C 1
ATOM 838 O O . PHE A 1 101 ? 3.053 -7.524 1.866 1.00 93.38 101 PHE A O 1
ATOM 845 N N . ALA A 1 102 ? 3.184 -5.346 2.315 1.00 92.06 102 ALA A N 1
ATOM 846 C CA . ALA A 1 102 ? 4.307 -5.126 1.410 1.00 92.06 102 ALA A CA 1
ATOM 847 C C . ALA A 1 102 ? 5.546 -5.959 1.785 1.00 92.06 102 ALA A C 1
ATOM 849 O O . ALA A 1 102 ? 6.273 -6.406 0.891 1.00 92.06 102 ALA A O 1
ATOM 850 N N . ASN A 1 103 ? 5.796 -6.163 3.079 1.00 89.75 103 ASN A N 1
ATOM 851 C CA . ASN A 1 103 ? 6.926 -6.931 3.592 1.00 89.75 103 ASN A CA 1
ATOM 852 C C . ASN A 1 103 ? 6.736 -8.439 3.386 1.00 89.75 103 ASN A C 1
ATOM 854 O O . ASN A 1 103 ? 7.601 -9.080 2.787 1.00 89.75 103 ASN A O 1
ATOM 858 N N . ASP A 1 104 ? 5.583 -8.982 3.785 1.00 89.00 104 ASP A N 1
ATOM 859 C CA . ASP A 1 104 ? 5.262 -10.413 3.687 1.00 89.00 104 ASP A CA 1
ATOM 860 C C . ASP A 1 104 ? 5.320 -10.910 2.237 1.00 89.00 104 ASP A C 1
ATOM 862 O O . ASP A 1 104 ? 5.800 -12.006 1.945 1.00 89.00 104 ASP A O 1
ATOM 866 N N . TRP A 1 105 ? 4.914 -10.056 1.297 1.00 87.31 105 TRP A N 1
ATOM 867 C CA . TRP A 1 105 ? 4.928 -10.350 -0.136 1.00 87.31 105 TRP A CA 1
ATOM 868 C C . TRP A 1 105 ? 6.230 -9.918 -0.832 1.00 87.31 105 TRP A C 1
ATOM 870 O O . TRP A 1 105 ? 6.400 -10.098 -2.040 1.00 87.31 105 TRP A O 1
ATOM 880 N N . SER A 1 106 ? 7.178 -9.348 -0.082 1.00 86.44 106 SER A N 1
ATOM 881 C CA . SER A 1 106 ? 8.415 -8.726 -0.582 1.00 86.44 106 SER A CA 1
ATOM 882 C C . SER A 1 106 ? 8.191 -7.732 -1.737 1.00 86.44 106 SER A C 1
ATOM 884 O O . SER A 1 106 ? 9.046 -7.581 -2.614 1.00 86.44 106 SER A O 1
ATOM 886 N N . ILE A 1 107 ? 7.036 -7.064 -1.743 1.00 86.62 107 ILE A N 1
ATOM 887 C CA . ILE A 1 107 ? 6.700 -5.967 -2.658 1.00 86.62 107 ILE A CA 1
ATOM 888 C C . ILE A 1 107 ? 7.514 -4.733 -2.270 1.00 86.62 107 ILE A C 1
ATOM 890 O O . ILE A 1 107 ? 8.118 -4.093 -3.128 1.00 86.62 107 ILE A O 1
ATOM 894 N N . GLY A 1 108 ? 7.607 -4.450 -0.965 1.00 84.19 108 GLY A N 1
ATOM 895 C CA . GLY A 1 108 ? 8.355 -3.304 -0.447 1.00 84.19 108 GLY A CA 1
ATOM 896 C C . GLY A 1 108 ? 9.829 -3.342 -0.853 1.00 84.19 108 GLY A C 1
ATOM 897 O O . GLY A 1 108 ? 10.366 -2.340 -1.320 1.00 84.19 108 GLY A O 1
ATOM 898 N N . ARG A 1 109 ? 10.464 -4.521 -0.773 1.00 87.12 109 ARG A N 1
ATOM 899 C CA . ARG A 1 109 ? 11.841 -4.733 -1.245 1.00 87.12 109 ARG A CA 1
ATOM 900 C C . ARG A 1 109 ? 12.009 -4.347 -2.713 1.00 87.12 109 ARG A C 1
ATOM 902 O O . ARG A 1 109 ? 12.902 -3.577 -3.038 1.00 87.12 109 ARG A O 1
ATOM 909 N N . GLN A 1 110 ? 11.144 -4.859 -3.583 1.00 82.88 110 GLN A N 1
ATOM 910 C CA . GLN A 1 110 ? 11.245 -4.608 -5.022 1.00 82.88 110 GLN A CA 1
ATOM 911 C C . GLN A 1 110 ? 11.018 -3.137 -5.368 1.00 82.88 110 GLN A C 1
ATOM 913 O O . GLN A 1 110 ? 11.690 -2.605 -6.245 1.00 82.88 110 GLN A O 1
ATOM 918 N N . ALA A 1 111 ? 10.094 -2.479 -4.667 1.00 80.94 111 ALA A N 1
ATOM 919 C CA . ALA A 1 111 ? 9.843 -1.055 -4.835 1.00 80.94 111 ALA A CA 1
ATOM 920 C C . ALA A 1 111 ? 11.075 -0.220 -4.432 1.00 80.94 111 ALA A C 1
ATOM 922 O O . ALA A 1 111 ? 11.485 0.675 -5.168 1.00 80.94 111 ALA A O 1
ATOM 923 N N . MET A 1 112 ? 11.716 -0.554 -3.308 1.00 85.31 112 MET A N 1
ATOM 924 C CA . MET A 1 112 ? 12.936 0.117 -2.839 1.00 85.31 112 MET A CA 1
ATOM 925 C C . MET A 1 112 ? 14.169 -0.174 -3.710 1.00 85.31 112 MET A C 1
ATOM 927 O O . MET A 1 112 ? 15.084 0.644 -3.759 1.00 85.31 112 MET A O 1
ATOM 931 N N . GLU A 1 113 ? 14.222 -1.305 -4.411 1.00 85.75 113 GLU A N 1
ATOM 932 C CA . GLU A 1 113 ? 15.304 -1.642 -5.352 1.00 85.75 113 GLU A CA 1
ATOM 933 C C . GLU A 1 113 ? 15.097 -1.019 -6.753 1.00 85.75 113 GLU A C 1
ATOM 935 O O . GLU A 1 113 ? 15.953 -1.167 -7.626 1.00 85.75 113 GLU A O 1
ATOM 940 N N . ALA A 1 114 ? 13.993 -0.300 -6.992 1.00 80.12 114 ALA A N 1
ATOM 941 C CA . ALA A 1 114 ? 13.705 0.301 -8.291 1.00 80.12 114 ALA A CA 1
ATOM 942 C C . ALA A 1 114 ? 14.583 1.538 -8.578 1.00 80.12 114 ALA A C 1
ATOM 944 O O . ALA A 1 114 ? 14.645 2.489 -7.789 1.00 80.12 114 ALA A O 1
ATOM 945 N N . VAL A 1 115 ? 15.222 1.538 -9.753 1.00 79.88 115 VAL A N 1
ATOM 946 C CA . VAL A 1 115 ? 16.096 2.616 -10.246 1.00 79.88 115 VAL A CA 1
ATOM 947 C C . VAL A 1 115 ? 15.586 3.211 -11.554 1.00 79.88 115 VAL A C 1
ATOM 949 O O . VAL A 1 115 ? 15.050 2.503 -12.406 1.00 79.88 115 VAL A O 1
ATOM 952 N N . HIS A 1 116 ? 15.809 4.510 -11.733 1.00 76.69 116 HIS A N 1
ATOM 953 C CA . HIS A 1 116 ? 15.582 5.240 -12.976 1.00 76.69 116 HIS A CA 1
ATOM 954 C C . HIS A 1 116 ? 16.703 6.263 -13.171 1.00 76.69 116 HIS A C 1
ATOM 956 O O . HIS A 1 116 ? 17.061 6.960 -12.225 1.00 76.69 116 HIS A O 1
ATOM 962 N N . ASP A 1 117 ? 17.299 6.314 -14.364 1.00 82.56 117 ASP A N 1
ATOM 963 C CA . ASP A 1 117 ? 18.432 7.198 -14.684 1.00 82.56 117 ASP A CA 1
ATOM 964 C C . ASP A 1 117 ? 19.560 7.165 -13.632 1.00 82.56 117 ASP A C 1
ATOM 966 O O . ASP A 1 117 ? 20.066 8.190 -13.176 1.00 82.56 117 ASP A O 1
ATOM 970 N N . ASN A 1 118 ? 19.944 5.952 -13.213 1.00 83.38 118 ASN A N 1
ATOM 971 C CA . ASN A 1 118 ? 20.950 5.679 -12.172 1.00 83.38 118 ASN A CA 1
ATOM 972 C C . ASN A 1 118 ? 20.630 6.250 -10.778 1.00 83.38 118 ASN A C 1
ATOM 974 O O . ASN A 1 118 ? 21.500 6.270 -9.909 1.00 83.38 118 ASN A O 1
ATOM 978 N N . SER A 1 119 ? 19.391 6.682 -10.546 1.00 82.19 119 SER A N 1
ATOM 979 C CA . SER A 1 119 ? 18.914 7.181 -9.259 1.00 82.19 119 SER A CA 1
ATOM 980 C C . SER A 1 119 ? 17.814 6.286 -8.701 1.00 82.19 119 SER A C 1
ATOM 982 O O . SER A 1 119 ? 17.032 5.685 -9.438 1.00 82.19 119 SER A O 1
ATOM 984 N N . TRP A 1 120 ? 17.750 6.184 -7.377 1.00 81.88 120 TRP A N 1
ATOM 985 C CA . TRP A 1 120 ? 16.687 5.444 -6.705 1.00 81.88 120 TRP A CA 1
ATOM 986 C C . TRP A 1 120 ? 15.364 6.192 -6.829 1.00 81.88 120 TRP A C 1
ATOM 988 O O . TRP A 1 120 ? 15.290 7.370 -6.486 1.00 81.88 120 TRP A O 1
ATOM 998 N N . LEU A 1 121 ? 14.319 5.492 -7.270 1.00 79.81 121 LEU A N 1
ATOM 999 C CA . LEU A 1 121 ? 12.976 6.071 -7.351 1.00 79.81 121 LEU A CA 1
ATOM 1000 C C . LEU A 1 121 ? 12.366 6.302 -5.966 1.00 79.81 121 LEU A C 1
ATOM 1002 O O . LEU A 1 121 ? 11.631 7.261 -5.759 1.00 79.81 121 LEU A O 1
ATOM 1006 N N . ILE A 1 122 ? 12.680 5.411 -5.027 1.00 84.06 122 ILE A N 1
ATOM 1007 C CA . ILE A 1 122 ? 12.148 5.412 -3.668 1.00 84.06 122 ILE A CA 1
ATOM 1008 C C . ILE A 1 122 ? 13.336 5.463 -2.716 1.00 84.06 122 ILE A C 1
ATOM 1010 O O . ILE A 1 122 ? 14.219 4.608 -2.765 1.00 84.06 122 ILE A O 1
ATOM 1014 N N . THR A 1 123 ? 13.408 6.488 -1.876 1.00 85.31 123 THR A N 1
ATOM 1015 C CA . THR A 1 123 ? 14.524 6.703 -0.942 1.00 85.31 123 THR A CA 1
ATOM 1016 C C . THR A 1 123 ? 14.174 6.372 0.498 1.00 85.31 123 THR A C 1
ATOM 1018 O O . THR A 1 123 ? 15.082 6.193 1.299 1.00 85.31 123 THR A O 1
ATOM 1021 N N . HIS A 1 124 ? 12.886 6.239 0.810 1.00 88.12 124 HIS A N 1
ATOM 1022 C CA . HIS A 1 124 ? 12.400 5.864 2.131 1.00 88.12 124 HIS A CA 1
ATOM 1023 C C . HIS A 1 124 ? 11.215 4.896 2.002 1.00 88.12 124 HIS A C 1
ATOM 1025 O O . HIS A 1 124 ? 10.357 5.139 1.149 1.00 88.12 124 HIS A O 1
ATOM 1031 N N . PRO A 1 125 ? 11.083 3.862 2.857 1.00 87.50 125 PRO A N 1
ATOM 1032 C CA . PRO A 1 125 ? 9.989 2.895 2.776 1.00 87.50 125 PRO A CA 1
ATOM 1033 C C . PRO A 1 125 ? 8.596 3.517 2.714 1.00 87.50 125 PRO A C 1
ATOM 1035 O O . PRO A 1 125 ? 7.749 3.042 1.976 1.00 87.50 125 PRO A O 1
ATOM 1038 N N . LEU A 1 126 ? 8.352 4.621 3.421 1.00 88.50 126 LEU A N 1
ATOM 1039 C CA . LEU A 1 126 ? 7.053 5.311 3.389 1.00 88.50 126 LEU A CA 1
ATOM 1040 C C . LEU A 1 126 ? 6.639 5.815 2.005 1.00 88.50 126 LEU A C 1
ATOM 1042 O O . LEU A 1 126 ? 5.449 5.933 1.735 1.00 88.50 126 LEU A O 1
ATOM 1046 N N . GLN A 1 127 ? 7.591 6.066 1.108 1.00 87.75 127 GLN A N 1
ATOM 1047 C CA . GLN A 1 127 ? 7.295 6.510 -0.253 1.00 87.75 127 GLN A CA 1
ATOM 1048 C C . GLN A 1 127 ? 6.696 5.390 -1.122 1.00 87.75 127 GLN A C 1
ATOM 1050 O O . GLN A 1 127 ? 6.156 5.685 -2.187 1.00 87.75 127 GLN A O 1
ATOM 1055 N N . ILE A 1 128 ? 6.736 4.122 -0.681 1.00 88.06 128 ILE A N 1
ATOM 1056 C CA . ILE A 1 128 ? 6.012 3.033 -1.362 1.00 88.06 128 ILE A CA 1
ATOM 1057 C C . ILE A 1 128 ? 4.490 3.171 -1.191 1.00 88.06 128 ILE A C 1
ATOM 1059 O O . ILE A 1 128 ? 3.729 2.641 -2.003 1.00 88.06 128 ILE A O 1
ATOM 1063 N N . ILE A 1 129 ? 4.048 3.873 -0.140 1.00 92.00 129 ILE A N 1
ATOM 1064 C CA . ILE A 1 129 ? 2.639 4.090 0.175 1.00 92.00 129 ILE A CA 1
ATOM 1065 C C . ILE A 1 129 ? 2.190 5.416 -0.441 1.00 92.00 129 ILE A C 1
ATOM 1067 O O . ILE A 1 129 ? 2.593 6.506 -0.033 1.00 92.00 129 ILE A O 1
ATOM 1071 N N . GLY A 1 130 ? 1.328 5.327 -1.450 1.00 90.44 130 GLY A N 1
ATOM 1072 C CA . GLY A 1 130 ? 0.715 6.492 -2.075 1.00 90.44 130 GLY A CA 1
ATOM 1073 C C . GLY A 1 130 ? -0.379 7.097 -1.195 1.00 90.44 130 GLY A C 1
ATOM 1074 O O . GLY A 1 130 ? -0.953 6.417 -0.354 1.00 90.44 130 GLY A O 1
ATOM 1075 N N . GLY A 1 131 ? -0.707 8.370 -1.423 1.00 89.88 131 GLY A N 1
ATOM 1076 C CA . GLY A 1 131 ? -1.844 9.043 -0.775 1.00 89.88 131 GLY A CA 1
ATOM 1077 C C . GLY A 1 131 ? -1.529 9.740 0.553 1.00 89.88 131 GLY A C 1
ATOM 1078 O O . GLY A 1 131 ? -2.212 10.708 0.873 1.00 89.88 131 GLY A O 1
ATOM 1079 N N . ILE A 1 132 ? -0.449 9.363 1.256 1.00 91.75 132 ILE A N 1
ATOM 1080 C CA . ILE A 1 132 ? -0.056 9.939 2.562 1.00 91.75 132 ILE A CA 1
ATOM 1081 C C . ILE A 1 132 ? -0.008 11.472 2.524 1.00 91.75 132 ILE A C 1
ATOM 1083 O O . ILE A 1 132 ? -0.710 12.129 3.285 1.00 91.75 132 ILE A O 1
ATOM 1087 N N . ALA A 1 133 ? 0.758 12.055 1.596 1.00 90.88 133 ALA A N 1
ATOM 1088 C CA . ALA A 1 133 ? 0.927 13.510 1.522 1.00 90.88 133 ALA A CA 1
ATOM 1089 C C . ALA A 1 133 ? -0.394 14.262 1.273 1.00 90.88 133 ALA A C 1
ATOM 1091 O O . ALA A 1 133 ? -0.571 15.378 1.753 1.00 90.88 133 ALA A O 1
ATOM 1092 N N . ARG A 1 134 ? -1.338 13.653 0.540 1.00 89.81 134 ARG A N 1
ATOM 1093 C CA . ARG A 1 134 ? -2.670 14.235 0.317 1.00 89.81 134 ARG A CA 1
ATOM 1094 C C . ARG A 1 134 ? -3.538 14.108 1.567 1.00 89.81 134 ARG A C 1
ATOM 1096 O O . ARG A 1 134 ? -4.181 15.081 1.937 1.00 89.81 134 ARG A O 1
ATOM 1103 N N . ALA A 1 135 ? -3.499 12.957 2.237 1.00 90.81 135 ALA A N 1
ATOM 1104 C CA . ALA A 1 135 ? -4.214 12.717 3.489 1.00 90.81 135 ALA A CA 1
ATOM 1105 C C . ALA A 1 135 ? -3.753 13.645 4.628 1.00 90.81 135 ALA A C 1
ATOM 1107 O O . ALA A 1 135 ? -4.561 14.047 5.458 1.00 90.81 135 ALA A O 1
ATOM 1108 N N . GLN A 1 136 ? -2.473 14.036 4.645 1.00 92.44 136 GLN A N 1
ATOM 1109 C CA . GLN A 1 136 ? -1.960 15.033 5.592 1.00 92.44 136 GLN A CA 1
ATOM 1110 C C . GLN A 1 136 ? -2.543 16.430 5.369 1.00 92.44 136 GLN A C 1
ATOM 1112 O O . GLN A 1 136 ? -2.680 17.202 6.314 1.00 92.44 136 GLN A O 1
ATOM 1117 N N . GLN A 1 137 ? -2.838 16.777 4.115 1.00 92.44 137 GLN A N 1
ATOM 1118 C CA . GLN A 1 137 ? -3.414 18.073 3.760 1.00 92.44 137 GLN A CA 1
ATOM 1119 C C . GLN A 1 137 ? -4.926 18.095 3.993 1.00 92.44 137 GLN A C 1
ATOM 1121 O O . GLN A 1 137 ? -5.478 19.142 4.323 1.00 92.44 137 GLN A O 1
ATOM 1126 N N . ASP A 1 138 ? -5.591 16.956 3.801 1.00 89.81 138 ASP A N 1
ATOM 1127 C CA . ASP A 1 138 ? -7.035 16.816 3.932 1.00 89.81 138 ASP A CA 1
ATOM 1128 C C . ASP A 1 138 ? -7.404 15.358 4.230 1.00 89.81 138 ASP A C 1
ATOM 1130 O O . ASP A 1 138 ? -7.151 14.453 3.427 1.00 89.81 138 ASP A O 1
ATOM 1134 N N . SER A 1 139 ? -8.036 15.138 5.385 1.00 85.69 139 SER A N 1
ATOM 1135 C CA . SER A 1 139 ? -8.391 13.804 5.870 1.00 85.69 139 SER A CA 1
ATOM 1136 C C . SER A 1 139 ? -9.363 13.062 4.955 1.00 85.69 139 SER A C 1
ATOM 1138 O O . SER A 1 139 ? -9.385 11.840 4.996 1.00 85.69 139 SER A O 1
ATOM 1140 N N . ARG A 1 140 ? -10.092 13.753 4.066 1.00 85.62 140 ARG A N 1
ATOM 1141 C CA . ARG A 1 140 ? -10.965 13.125 3.053 1.00 85.62 140 ARG A CA 1
ATOM 1142 C C . ARG A 1 140 ? -10.207 12.282 2.018 1.00 85.62 140 ARG A C 1
ATOM 1144 O O . ARG A 1 140 ? -10.825 11.612 1.199 1.00 85.62 140 ARG A O 1
ATOM 1151 N N . PHE A 1 141 ? -8.873 12.359 1.987 1.00 86.88 141 PHE A N 1
ATOM 1152 C CA . PHE A 1 141 ? -8.028 11.535 1.112 1.00 86.88 141 PHE A CA 1
ATOM 1153 C C . PHE A 1 141 ? -7.423 10.316 1.814 1.00 86.88 141 PHE A C 1
ATOM 1155 O O . PHE A 1 141 ? -6.641 9.592 1.198 1.00 86.88 141 PHE A O 1
ATOM 1162 N N . ILE A 1 142 ? -7.770 10.048 3.074 1.00 87.94 142 ILE A N 1
ATOM 1163 C CA . ILE A 1 142 ? -7.330 8.833 3.772 1.00 87.94 142 ILE A CA 1
ATOM 1164 C C . ILE A 1 142 ? -7.737 7.527 3.045 1.00 87.94 142 ILE A C 1
ATOM 1166 O O . ILE A 1 142 ? -6.908 6.616 2.997 1.00 87.94 142 ILE A O 1
ATOM 1170 N N . PRO A 1 143 ? -8.904 7.401 2.379 1.00 85.06 143 PRO A N 1
ATOM 1171 C CA . PRO A 1 143 ? -9.276 6.190 1.648 1.00 85.06 143 PRO A CA 1
ATOM 1172 C C . PRO A 1 143 ? -8.471 6.009 0.362 1.00 85.06 143 PRO A C 1
ATOM 1174 O O . PRO A 1 143 ? -8.514 4.947 -0.247 1.00 85.06 143 PRO A O 1
ATOM 1177 N N . ASP A 1 144 ? -7.738 7.038 -0.066 1.00 88.00 144 ASP A N 1
ATOM 1178 C CA . ASP A 1 144 ? -6.808 6.968 -1.189 1.00 88.00 144 ASP A CA 1
ATOM 1179 C C . ASP A 1 144 ? -5.378 6.617 -0.734 1.00 88.00 144 ASP A C 1
ATOM 1181 O O . ASP A 1 144 ? -4.439 6.703 -1.531 1.00 88.00 144 ASP A O 1
ATOM 1185 N N . ILE A 1 145 ? -5.169 6.235 0.534 1.00 92.50 145 ILE A N 1
ATOM 1186 C CA . ILE A 1 145 ? -3.902 5.652 0.985 1.00 92.50 145 ILE A CA 1
ATOM 1187 C C . ILE A 1 145 ? -3.801 4.215 0.460 1.00 92.50 145 ILE A C 1
ATOM 1189 O O . ILE A 1 145 ? -4.679 3.387 0.697 1.00 92.50 145 ILE A O 1
ATOM 1193 N N . GLN A 1 146 ? -2.722 3.912 -0.265 1.00 94.12 146 GLN A N 1
ATOM 1194 C CA . GLN A 1 146 ? -2.612 2.660 -1.023 1.00 94.12 146 GLN A CA 1
ATOM 1195 C C . GLN A 1 146 ? -1.173 2.193 -1.239 1.00 94.12 146 GLN A C 1
ATOM 1197 O O . GLN A 1 146 ? -0.238 2.993 -1.239 1.00 94.12 146 GLN A O 1
ATOM 1202 N N . LEU A 1 147 ? -1.009 0.908 -1.546 1.00 92.75 147 LEU A N 1
ATOM 1203 C CA . LEU A 1 147 ? 0.233 0.346 -2.076 1.00 92.75 147 LEU A CA 1
ATOM 1204 C C . LEU A 1 147 ? 0.080 0.078 -3.579 1.00 92.75 147 LEU A C 1
ATOM 1206 O O . LEU A 1 147 ? -0.865 -0.590 -4.000 1.00 92.75 147 LEU A O 1
ATOM 1210 N N . ASN A 1 148 ? 1.024 0.561 -4.389 1.00 87.50 148 ASN A N 1
ATOM 1211 C CA . ASN A 1 148 ? 1.058 0.280 -5.827 1.00 87.50 148 ASN A CA 1
ATOM 1212 C C . ASN A 1 148 ? 1.851 -1.008 -6.107 1.00 87.50 148 ASN A C 1
ATOM 1214 O O . ASN A 1 148 ? 2.987 -1.147 -5.659 1.00 87.50 148 ASN A O 1
ATOM 1218 N N . ILE A 1 149 ? 1.284 -1.920 -6.898 1.00 87.25 149 ILE A N 1
ATOM 1219 C CA . ILE A 1 149 ? 1.870 -3.216 -7.258 1.00 87.25 149 ILE A CA 1
ATOM 1220 C C . ILE A 1 149 ? 1.916 -3.325 -8.783 1.00 87.25 149 ILE A C 1
ATOM 1222 O O . ILE A 1 149 ? 0.886 -3.446 -9.447 1.00 87.25 149 ILE A O 1
ATOM 1226 N N . PHE A 1 150 ? 3.120 -3.255 -9.346 1.00 81.19 150 PHE A N 1
ATOM 1227 C CA . PHE A 1 150 ? 3.300 -3.152 -10.799 1.00 81.19 150 PHE A CA 1
ATOM 1228 C C . PHE A 1 150 ? 4.550 -3.854 -11.340 1.00 81.19 150 PHE A C 1
ATOM 1230 O O . PHE A 1 150 ? 4.648 -4.066 -12.546 1.00 81.19 150 PHE A O 1
ATOM 1237 N N . SER A 1 151 ? 5.525 -4.214 -10.498 1.00 79.88 151 SER A N 1
ATOM 1238 C CA . SER A 1 151 ? 6.685 -4.973 -10.969 1.00 79.88 151 SER A CA 1
ATOM 1239 C C . SER A 1 151 ? 6.275 -6.410 -11.302 1.00 79.88 151 SER A C 1
ATOM 1241 O O . SER A 1 151 ? 5.466 -7.016 -10.594 1.00 79.88 151 SER A O 1
ATOM 1243 N N . SER A 1 152 ? 6.865 -6.988 -12.352 1.00 81.12 152 SER A N 1
ATOM 1244 C CA . SER A 1 152 ? 6.539 -8.351 -12.795 1.00 81.12 152 SER A CA 1
ATOM 1245 C C . SER A 1 152 ? 6.723 -9.389 -11.688 1.00 81.12 152 SER A C 1
ATOM 1247 O O . SER A 1 152 ? 5.934 -10.320 -11.583 1.00 81.12 152 SER A O 1
ATOM 1249 N N . GLU A 1 153 ? 7.729 -9.218 -10.829 1.00 83.69 153 GLU A N 1
ATOM 1250 C CA . GLU A 1 153 ? 7.991 -10.130 -9.714 1.00 83.69 153 GLU A CA 1
ATOM 1251 C C . GLU A 1 153 ? 6.951 -9.988 -8.588 1.00 83.69 153 GLU A C 1
ATOM 1253 O O . GLU A 1 153 ? 6.500 -10.994 -8.042 1.00 83.69 153 GLU A O 1
ATOM 1258 N N . SER A 1 154 ? 6.498 -8.770 -8.270 1.00 83.94 154 SER A N 1
ATOM 1259 C CA . SER A 1 154 ? 5.425 -8.557 -7.289 1.00 83.94 154 SER A CA 1
ATOM 1260 C C . SER A 1 154 ? 4.090 -9.072 -7.809 1.00 83.94 154 SER A C 1
ATOM 1262 O O . SER A 1 154 ? 3.363 -9.725 -7.066 1.00 83.94 154 SER A O 1
ATOM 1264 N N . LEU A 1 155 ? 3.794 -8.847 -9.092 1.00 86.06 155 LEU A N 1
ATOM 1265 C CA . LEU A 1 155 ? 2.612 -9.395 -9.755 1.00 86.06 155 LEU A CA 1
ATOM 1266 C C . LEU A 1 155 ? 2.657 -10.928 -9.770 1.00 86.06 155 LEU A C 1
ATOM 1268 O O . LEU A 1 155 ? 1.698 -11.574 -9.359 1.00 86.06 155 LEU A O 1
ATOM 1272 N N . ARG A 1 156 ? 3.796 -11.532 -10.136 1.00 85.75 156 ARG A N 1
ATOM 1273 C CA . ARG A 1 156 ? 3.983 -12.991 -10.101 1.00 85.75 156 ARG A CA 1
ATOM 1274 C C . ARG A 1 156 ? 3.709 -13.562 -8.713 1.00 85.75 156 ARG A C 1
ATOM 1276 O O . ARG A 1 156 ? 3.040 -14.586 -8.610 1.00 85.75 156 ARG A O 1
ATOM 1283 N N . LYS A 1 157 ? 4.194 -12.896 -7.659 1.00 85.69 157 LYS A N 1
ATOM 1284 C CA . LYS A 1 157 ? 3.902 -13.291 -6.279 1.00 85.69 157 LYS A CA 1
ATOM 1285 C C . LYS A 1 157 ? 2.418 -13.166 -5.973 1.00 85.69 157 LYS A C 1
ATOM 1287 O O . LYS A 1 157 ? 1.823 -14.154 -5.561 1.00 85.69 157 LYS A O 1
ATOM 1292 N N . LEU A 1 158 ? 1.818 -12.007 -6.244 1.00 86.56 158 LEU A N 1
ATOM 1293 C CA . LEU A 1 158 ? 0.399 -11.747 -5.999 1.00 86.56 158 LEU A CA 1
ATOM 1294 C C . LEU A 1 158 ? -0.511 -12.785 -6.674 1.00 86.56 158 LEU A C 1
ATOM 1296 O O . LEU A 1 158 ? -1.516 -13.179 -6.083 1.00 86.56 158 LEU A O 1
ATOM 1300 N N . ARG A 1 159 ? -0.118 -13.309 -7.846 1.00 86.31 159 ARG A N 1
ATOM 1301 C CA . ARG A 1 159 ? -0.847 -14.376 -8.553 1.00 86.31 159 ARG A CA 1
ATOM 1302 C C . ARG A 1 159 ? -1.073 -15.640 -7.719 1.00 86.31 159 ARG A C 1
ATOM 1304 O O . ARG A 1 159 ? -2.004 -16.387 -7.994 1.00 86.31 159 ARG A O 1
ATOM 1311 N N . HIS A 1 160 ? -0.235 -15.898 -6.714 1.00 83.81 160 HIS A N 1
ATOM 1312 C CA . HIS A 1 160 ? -0.414 -17.035 -5.810 1.00 83.81 160 HIS A CA 1
ATOM 1313 C C . HIS A 1 160 ? -1.587 -16.861 -4.835 1.00 83.81 160 HIS A C 1
ATOM 1315 O O . HIS A 1 160 ? -2.071 -17.862 -4.317 1.00 83.81 160 HIS A O 1
ATOM 1321 N N . ALA A 1 161 ? -2.044 -15.628 -4.592 1.00 81.50 161 ALA A N 1
ATOM 1322 C CA . ALA A 1 161 ? -3.257 -15.359 -3.820 1.00 81.50 161 ALA A CA 1
ATOM 1323 C C . ALA A 1 161 ? -4.458 -15.010 -4.702 1.00 81.50 161 ALA A C 1
ATOM 1325 O O . ALA A 1 161 ? -5.577 -15.385 -4.362 1.00 81.50 161 ALA A O 1
ATOM 1326 N N . ILE A 1 162 ? -4.249 -14.263 -5.790 1.00 82.19 162 ILE A N 1
ATOM 1327 C CA . ILE A 1 162 ? -5.338 -13.684 -6.584 1.00 82.19 162 ILE A CA 1
ATOM 1328 C C . ILE A 1 162 ? -5.013 -13.774 -8.068 1.00 82.19 162 ILE A C 1
ATOM 1330 O O . ILE A 1 162 ? -3.989 -13.251 -8.513 1.00 82.19 162 ILE A O 1
ATOM 1334 N N . ASP A 1 163 ? -5.915 -14.361 -8.856 1.00 83.50 163 ASP A N 1
ATOM 1335 C CA . ASP A 1 163 ? -5.837 -14.250 -10.310 1.00 83.50 163 ASP A CA 1
ATOM 1336 C C . ASP A 1 163 ? -6.288 -12.853 -10.755 1.00 83.50 163 ASP A C 1
ATOM 1338 O O . ASP A 1 163 ? -7.456 -12.609 -11.041 1.00 83.50 163 ASP A O 1
ATOM 1342 N N . TYR A 1 164 ? -5.341 -11.918 -10.816 1.00 79.62 164 TYR A N 1
ATOM 1343 C CA . TYR A 1 164 ? -5.596 -10.531 -11.210 1.00 79.62 164 TYR A CA 1
ATOM 1344 C C . TYR A 1 164 ? -5.992 -10.351 -12.688 1.00 79.62 164 TYR A C 1
ATOM 1346 O O . TYR A 1 164 ? -6.229 -9.223 -13.125 1.00 79.62 164 TYR A O 1
ATOM 1354 N N . THR A 1 165 ? -6.043 -11.435 -13.468 1.00 79.25 165 THR A N 1
ATOM 1355 C CA . THR A 1 165 ? -6.576 -11.421 -14.837 1.00 79.25 165 THR A CA 1
ATOM 1356 C C . THR A 1 165 ? -8.081 -11.697 -14.882 1.00 79.25 165 THR A C 1
ATOM 1358 O O . THR A 1 165 ? -8.736 -11.338 -15.861 1.00 79.25 165 THR A O 1
ATOM 1361 N N . ASP A 1 166 ? -8.649 -12.260 -13.811 1.00 81.50 166 ASP A N 1
ATOM 1362 C CA . ASP A 1 166 ? -10.085 -12.468 -13.657 1.00 81.50 166 ASP A CA 1
ATOM 1363 C C . ASP A 1 166 ? -10.711 -11.282 -12.909 1.00 81.50 166 ASP A C 1
ATOM 1365 O O . ASP A 1 166 ? -10.418 -11.003 -11.744 1.00 81.50 166 ASP A O 1
ATOM 1369 N N . ALA A 1 167 ? -11.603 -10.570 -13.600 1.00 74.94 167 ALA A N 1
ATOM 1370 C CA . ALA A 1 167 ? -12.262 -9.375 -13.084 1.00 74.94 167 ALA A CA 1
ATOM 1371 C C . ALA A 1 167 ? -13.176 -9.639 -11.875 1.00 74.94 167 ALA A C 1
ATOM 1373 O O . ALA A 1 167 ? -13.582 -8.689 -11.219 1.00 74.94 167 ALA A O 1
ATOM 1374 N N . ARG A 1 168 ? -13.510 -10.896 -11.558 1.00 78.31 168 ARG A N 1
ATOM 1375 C CA . ARG A 1 168 ? -14.322 -11.226 -10.375 1.00 78.31 168 ARG A CA 1
ATOM 1376 C C . ARG A 1 168 ? -13.550 -11.077 -9.068 1.00 78.31 168 ARG A C 1
ATOM 1378 O O . ARG A 1 168 ? -14.156 -10.807 -8.037 1.00 78.31 168 ARG A O 1
ATOM 1385 N N . TYR A 1 169 ? -12.227 -11.239 -9.110 1.00 79.69 169 TYR A N 1
ATOM 1386 C CA . TYR A 1 169 ? -11.384 -11.216 -7.913 1.00 79.69 169 TYR A CA 1
ATOM 1387 C C . TYR A 1 169 ? -10.813 -9.833 -7.586 1.00 79.69 169 TYR A C 1
ATOM 1389 O O . TYR A 1 169 ? -10.166 -9.674 -6.551 1.00 79.69 169 TYR A O 1
ATOM 1397 N N . LEU A 1 170 ? -11.032 -8.843 -8.457 1.00 82.75 170 LEU A N 1
ATOM 1398 C CA . LEU A 1 170 ? -10.526 -7.480 -8.327 1.00 82.75 170 LEU A CA 1
ATOM 1399 C C . LEU A 1 170 ? -11.623 -6.463 -8.606 1.00 82.75 170 LEU A C 1
ATOM 1401 O O . LEU A 1 170 ? -12.370 -6.602 -9.569 1.00 82.75 170 LEU A O 1
ATOM 1405 N N . LEU A 1 171 ? -11.634 -5.363 -7.859 1.00 84.69 171 LEU A N 1
ATOM 1406 C CA . LEU A 1 171 ? -12.512 -4.245 -8.189 1.00 84.69 171 LEU A CA 1
ATOM 1407 C C . LEU A 1 171 ? -11.911 -3.405 -9.332 1.00 84.69 171 LEU A C 1
ATOM 1409 O O . LEU A 1 171 ? -10.723 -3.066 -9.305 1.00 84.69 171 LEU A O 1
ATOM 1413 N N . PRO A 1 172 ? -12.695 -2.997 -10.339 1.00 84.50 172 PRO A N 1
ATOM 1414 C CA . PRO A 1 172 ? -12.294 -1.930 -11.246 1.00 84.50 172 PRO A CA 1
ATOM 1415 C C . PRO A 1 172 ? -12.077 -0.618 -10.476 1.00 84.50 172 PRO A C 1
ATOM 1417 O O . PRO A 1 172 ? -12.892 -0.253 -9.632 1.00 84.50 172 PRO A O 1
ATOM 1420 N N . ALA A 1 173 ? -11.043 0.155 -10.820 1.00 84.94 173 ALA A N 1
ATOM 1421 C CA . ALA A 1 173 ? -10.686 1.394 -10.109 1.00 84.94 173 ALA A CA 1
ATOM 1422 C C . ALA A 1 173 ? -11.846 2.392 -9.882 1.00 84.94 173 ALA A C 1
ATOM 1424 O O . ALA A 1 173 ? -11.905 3.061 -8.852 1.00 84.94 173 ALA A O 1
ATOM 1425 N N . ARG A 1 174 ? -12.783 2.513 -10.837 1.00 82.06 174 ARG A N 1
ATOM 1426 C CA . ARG A 1 174 ? -13.955 3.404 -10.701 1.00 82.06 174 ARG A CA 1
ATOM 1427 C C . ARG A 1 174 ? -14.930 2.932 -9.619 1.00 82.06 174 ARG A C 1
ATOM 1429 O O . ARG A 1 174 ? -15.453 3.747 -8.864 1.00 82.06 174 ARG A O 1
ATOM 1436 N N . GLU A 1 175 ? -15.175 1.630 -9.577 1.00 80.88 175 GLU A N 1
ATOM 1437 C CA . GLU A 1 175 ? -16.068 0.993 -8.611 1.00 80.88 175 GLU A CA 1
ATOM 1438 C C . GLU A 1 175 ? -15.433 0.990 -7.221 1.00 80.88 175 GLU A C 1
ATOM 1440 O O . GLU A 1 175 ? -16.050 1.450 -6.261 1.00 80.88 175 GLU A O 1
ATOM 1445 N N . GLY A 1 176 ? -14.147 0.636 -7.150 1.00 80.81 176 GLY A N 1
ATOM 1446 C CA . GLY A 1 176 ? -13.338 0.756 -5.942 1.00 80.81 176 GLY A CA 1
ATOM 1447 C C . GLY A 1 176 ? -13.362 2.165 -5.347 1.00 80.81 176 GLY A C 1
ATOM 1448 O O . GLY A 1 176 ? -13.622 2.332 -4.160 1.00 80.81 176 GLY A O 1
ATOM 1449 N N . GLY A 1 177 ? -13.227 3.209 -6.174 1.00 79.50 177 GLY A N 1
ATOM 1450 C CA . GLY A 1 177 ? -13.322 4.600 -5.711 1.00 79.50 177 GLY A CA 1
ATOM 1451 C C . GLY A 1 177 ? -14.647 4.932 -5.018 1.00 79.50 177 GLY A C 1
ATOM 1452 O O . GLY A 1 177 ? -14.654 5.592 -3.983 1.00 79.50 177 GLY A O 1
ATOM 1453 N N . THR A 1 178 ? -15.763 4.428 -5.549 1.00 76.75 178 THR A N 1
ATOM 1454 C CA . THR A 1 178 ? -17.097 4.643 -4.963 1.00 76.75 178 THR A CA 1
ATOM 1455 C C . THR A 1 178 ? -17.225 3.929 -3.620 1.00 76.75 178 THR A C 1
ATOM 1457 O O . THR A 1 178 ? -17.696 4.509 -2.644 1.00 76.75 178 THR A O 1
ATOM 1460 N N . ILE A 1 179 ? -16.739 2.691 -3.564 1.00 74.94 179 ILE A N 1
ATOM 1461 C CA . ILE A 1 179 ? -16.712 1.860 -2.362 1.00 74.94 179 ILE A CA 1
ATOM 1462 C C . ILE A 1 179 ? -15.894 2.523 -1.246 1.00 74.94 179 ILE A C 1
ATOM 1464 O O . ILE A 1 179 ? -16.364 2.644 -0.114 1.00 74.94 179 ILE A O 1
ATOM 1468 N N . ARG A 1 180 ? -14.692 3.016 -1.563 1.00 80.31 180 ARG A N 1
ATOM 1469 C CA . ARG A 1 180 ? -13.809 3.663 -0.583 1.00 80.31 180 ARG A CA 1
ATOM 1470 C C . ARG A 1 180 ? -14.441 4.923 0.016 1.00 80.31 180 ARG A C 1
ATOM 1472 O O . ARG A 1 180 ? -14.360 5.118 1.225 1.00 80.31 180 ARG A O 1
ATOM 1479 N N . SER A 1 181 ? -15.145 5.726 -0.786 1.00 70.44 181 SER A N 1
ATOM 1480 C CA . SER A 1 181 ? -15.881 6.900 -0.289 1.00 70.44 181 SER A CA 1
ATOM 1481 C C . SER A 1 181 ? -17.072 6.540 0.615 1.00 70.44 181 SER A C 1
ATOM 1483 O O . SER A 1 181 ? -17.371 7.261 1.568 1.00 70.44 181 SER A O 1
ATOM 1485 N N . GLN A 1 182 ? -17.757 5.421 0.358 1.00 70.56 182 GLN A N 1
ATOM 1486 C CA . GLN A 1 182 ? -18.888 4.969 1.182 1.00 70.56 182 GLN A CA 1
ATOM 1487 C C . GLN A 1 182 ? -18.442 4.480 2.566 1.00 70.56 182 GLN A C 1
ATOM 1489 O O . GLN A 1 182 ? -19.056 4.835 3.576 1.00 70.56 182 GLN A O 1
ATOM 1494 N N . ILE A 1 183 ? -17.340 3.727 2.625 1.00 64.62 183 ILE A N 1
ATOM 1495 C CA . ILE A 1 183 ? -16.756 3.238 3.884 1.00 64.62 183 ILE A CA 1
ATOM 1496 C C . ILE A 1 183 ? -16.418 4.416 4.810 1.00 64.62 183 ILE A C 1
ATOM 1498 O O . ILE A 1 183 ? -16.716 4.379 6.000 1.00 64.62 183 ILE A O 1
ATOM 1502 N N . GLU A 1 184 ? -15.887 5.504 4.254 1.00 59.53 184 GLU A N 1
ATOM 1503 C CA . GLU A 1 184 ? -15.468 6.688 5.007 1.00 59.53 184 GLU A CA 1
ATOM 1504 C C . GLU A 1 184 ? -16.632 7.521 5.579 1.00 59.53 184 GLU A C 1
ATOM 1506 O O . GLU A 1 184 ? -16.543 8.115 6.658 1.00 59.53 184 GLU A O 1
ATOM 1511 N N . THR A 1 185 ? -17.760 7.543 4.866 1.00 52.62 185 THR A N 1
ATOM 1512 C CA . THR A 1 185 ? -18.979 8.227 5.327 1.00 52.62 185 THR A CA 1
ATOM 1513 C C . THR A 1 185 ? -19.578 7.507 6.542 1.00 52.62 185 THR A C 1
ATOM 1515 O O . THR A 1 185 ? -20.146 8.134 7.434 1.00 52.62 185 THR A O 1
ATOM 1518 N N . SER A 1 186 ? -19.387 6.188 6.598 1.00 48.38 186 SER A N 1
ATOM 1519 C CA . SER A 1 186 ? -19.892 5.294 7.644 1.00 48.38 186 SER A CA 1
ATOM 1520 C C . SER A 1 186 ? -19.069 5.378 8.938 1.00 48.38 186 SER A C 1
ATOM 1522 O O . SER A 1 186 ? -19.608 5.238 10.033 1.00 48.38 186 SER A O 1
ATOM 1524 N N . THR A 1 187 ? -17.763 5.648 8.841 1.00 49.78 187 THR A N 1
ATOM 1525 C CA . THR A 1 187 ? -16.863 5.826 9.996 1.00 49.78 187 THR A CA 1
ATOM 1526 C C . THR A 1 187 ? -16.917 7.227 10.609 1.00 49.78 187 THR A C 1
ATOM 1528 O O . THR A 1 187 ? -16.690 7.361 11.809 1.00 49.78 187 THR A O 1
ATOM 1531 N N . ASN A 1 188 ? -17.263 8.260 9.833 1.00 43.16 188 ASN A N 1
ATOM 1532 C CA . ASN A 1 188 ? -17.350 9.650 10.309 1.00 43.16 188 ASN A CA 1
ATOM 1533 C C . ASN A 1 188 ? -18.724 10.046 10.889 1.00 43.16 188 ASN A C 1
ATOM 1535 O O . ASN A 1 188 ? -18.913 11.203 11.267 1.00 43.16 188 ASN A O 1
ATOM 1539 N N . HIS A 1 189 ? -19.698 9.133 10.959 1.00 36.12 189 HIS A N 1
ATOM 1540 C CA . HIS A 1 189 ? -20.993 9.347 11.625 1.00 36.12 189 HIS A CA 1
ATOM 1541 C C . HIS A 1 189 ? -21.251 8.243 12.662 1.00 36.12 189 HIS A C 1
ATOM 1543 O O . HIS A 1 189 ? -22.021 7.320 12.398 1.00 36.12 189 HIS A O 1
ATOM 1549 N N . PRO A 1 190 ? -20.636 8.309 13.858 1.00 37.69 190 PRO A N 1
ATOM 1550 C CA . PRO A 1 190 ? -20.861 7.299 14.886 1.00 37.69 190 PRO A CA 1
ATOM 1551 C C . PRO A 1 190 ? -22.233 7.376 15.584 1.00 37.69 190 PRO A C 1
ATOM 1553 O O . PRO A 1 190 ? -22.476 6.560 16.463 1.00 37.69 190 PRO A O 1
ATOM 1556 N N . GLU A 1 191 ? -23.158 8.278 15.225 1.00 42.72 191 GLU A N 1
ATOM 1557 C CA . GLU A 1 191 ? -24.444 8.389 15.934 1.00 42.72 191 GLU A CA 1
ATOM 1558 C C . GLU A 1 191 ? -25.644 8.653 15.016 1.00 42.72 191 GLU A C 1
ATOM 1560 O O . GLU A 1 191 ? -25.789 9.737 14.449 1.00 42.72 191 GLU A O 1
ATOM 1565 N N . ARG A 1 192 ? -26.539 7.656 14.939 1.00 33.78 192 ARG A N 1
ATOM 1566 C CA . ARG A 1 192 ? -28.005 7.792 15.061 1.00 33.78 192 ARG A CA 1
ATOM 1567 C C . ARG A 1 192 ? -28.664 6.403 15.112 1.00 33.78 192 ARG A C 1
ATOM 1569 O O . ARG A 1 192 ? -29.355 6.011 14.178 1.00 33.78 192 ARG A O 1
ATOM 1576 N N . MET A 1 193 ? -28.462 5.677 16.211 1.00 33.19 193 MET A N 1
ATOM 1577 C CA . MET A 1 193 ? -29.444 4.728 16.759 1.00 33.19 193 MET A CA 1
ATOM 1578 C C . MET A 1 193 ? -29.335 4.720 18.276 1.00 33.19 193 MET A C 1
ATOM 1580 O O . MET A 1 193 ? -28.192 4.611 18.766 1.00 33.19 193 MET A O 1
#

Foldseek 3Di:
DKKFKAWCQVVDDPVNCVVLVQPNFNTKMKIWDDDPPVPQDDCVVLVQADIDDFFLPQADQPDWADQDPPDIDGSVRVSVVLCVLVADSRLSSGLSRQSRVCRVLVVLNVQQVDDDPNDGSDDDSSVQWPQSVVCSVPVLSSRVTIGIQGDPSSVVSVCVRDPPVDCSHHHYPVRSVVSSNSSVVVVVDPDDD

Radius of gyration: 16.36 Å; chains: 1; bounding box: 50×35×38 Å